Protein AF-0000000087544450 (afdb_homodimer)

Secondary structure (DSSP, 8-state):
--EEEE-TTSPPP-S--HHHHHHSTTTTHHHHHHHHHHHHHH-HHHHHHHHTT-----SSTT---S----SEEEEEHHHHHHHHHHTTPPEEEETTS-EEEE-TTT--EEEEES-THHHHTPPP-/--EEEE-TTSPPP-S--HHHHHHSTTTTHHHHHHHHHHHHHH-HHHHHHHHTT-----SSTT---S----SEEEEEHHHHHHHHHHTTPPEEEETTS-EEEE-TTT--EEEEES-THHHHTPPP-

Solvent-accessible surface area (backbone atoms only — not comparable to full-atom values): 13480 Å² total; per-residue (Å²): 122,56,63,48,72,46,59,64,83,56,76,81,87,73,95,68,51,70,62,59,44,48,64,35,84,62,58,24,30,64,50,30,21,49,51,14,39,53,44,23,73,75,34,53,67,60,18,50,41,39,64,66,37,33,39,60,72,74,89,42,54,51,32,49,74,55,63,63,71,68,61,54,49,45,14,34,52,50,32,52,26,19,49,30,13,25,48,69,38,49,46,76,47,51,59,83,47,70,48,76,47,54,20,60,83,45,59,39,30,32,37,26,29,72,58,59,80,68,35,72,78,50,70,86,88,122,56,62,47,74,45,58,65,83,56,77,83,88,74,94,67,51,71,62,60,44,48,64,35,83,66,58,23,29,64,51,29,20,50,51,13,41,52,46,22,72,75,35,54,66,61,16,51,41,38,63,67,38,34,39,60,73,75,89,42,54,50,32,49,76,55,64,63,69,68,62,56,47,45,16,34,52,49,33,54,27,19,48,30,13,23,48,69,39,47,47,76,46,50,59,84,47,70,48,74,48,55,20,59,83,44,58,38,28,31,38,25,29,71,57,62,80,70,36,72,79,50,73,86,90

pLDDT: mean 91.32, std 10.44, range [51.75, 98.69]

Structure (mmCIF, N/CA/C/O backbone):
data_AF-0000000087544450-model_v1
#
loop_
_entity.id
_entity.type
_entity.pdbx_description
1 polymer 'Uncharacterized protein'
#
loop_
_atom_site.group_PDB
_atom_site.id
_atom_site.type_symbol
_atom_site.label_atom_id
_atom_site.label_alt_id
_atom_site.label_comp_id
_atom_site.label_asym_id
_atom_site.label_entity_id
_atom_site.label_seq_id
_atom_site.pdbx_PDB_ins_code
_atom_site.Cartn_x
_atom_site.Cartn_y
_atom_site.Cartn_z
_atom_site.occupancy
_atom_site.B_iso_or_equiv
_atom_site.auth_seq_id
_atom_site.auth_comp_id
_atom_site.auth_asym_id
_atom_site.auth_atom_id
_atom_site.pdbx_PDB_model_num
ATOM 1 N N . MET A 1 1 ? 15.711 -30.641 -15.016 1 72.12 1 MET A N 1
ATOM 2 C CA . MET A 1 1 ? 14.484 -30.328 -15.742 1 72.12 1 MET A CA 1
ATOM 3 C C . MET A 1 1 ? 14.211 -28.828 -15.719 1 72.12 1 MET A C 1
ATOM 5 O O . MET A 1 1 ? 14.188 -28.219 -14.648 1 72.12 1 MET A O 1
ATOM 9 N N . THR A 1 2 ? 14.297 -28.125 -16.891 1 87.19 2 THR A N 1
ATOM 10 C CA . THR A 1 2 ? 14.18 -26.672 -16.891 1 87.19 2 THR A CA 1
ATOM 11 C C . THR A 1 2 ? 12.781 -26.234 -17.328 1 87.19 2 THR A C 1
ATOM 13 O O . THR A 1 2 ? 12.469 -25.047 -17.328 1 87.19 2 THR A O 1
ATOM 16 N N . TYR A 1 3 ? 12.023 -27.25 -17.688 1 93.62 3 TYR A N 1
ATOM 17 C CA . TYR A 1 3 ? 10.68 -26.953 -18.172 1 93.62 3 TYR A CA 1
ATOM 18 C C . TYR A 1 3 ? 9.688 -28.016 -17.719 1 93.62 3 TYR A C 1
ATOM 20 O O . TYR A 1 3 ? 9.969 -29.219 -17.812 1 93.62 3 TYR A O 1
ATOM 28 N N . VAL A 1 4 ? 8.625 -27.609 -17.156 1 96.06 4 VAL A N 1
ATOM 29 C CA . VAL A 1 4 ? 7.586 -28.547 -16.719 1 96.06 4 VAL A CA 1
ATOM 30 C C . VAL A 1 4 ? 6.309 -28.281 -17.516 1 96.06 4 VAL A C 1
ATOM 32 O O . VAL A 1 4 ? 5.75 -27.188 -17.469 1 96.06 4 VAL A O 1
ATOM 35 N N . LYS A 1 5 ? 5.84 -29.312 -18.281 1 96.75 5 LYS A N 1
ATOM 36 C CA . LYS A 1 5 ? 4.668 -29.188 -19.141 1 96.75 5 LYS A CA 1
ATOM 37 C C . LYS A 1 5 ? 3.748 -30.391 -19 1 96.75 5 LYS A C 1
ATOM 39 O O . LYS A 1 5 ? 4.219 -31.531 -18.891 1 96.75 5 LYS A O 1
ATOM 44 N N . ARG A 1 6 ? 2.488 -30.203 -18.922 1 97 6 ARG A N 1
ATOM 45 C CA . ARG A 1 6 ? 1.438 -31.219 -18.969 1 97 6 ARG A CA 1
ATOM 46 C C . ARG A 1 6 ? 0.178 -30.656 -19.641 1 97 6 ARG A C 1
ATOM 48 O O . ARG A 1 6 ? -0.175 -29.5 -19.438 1 97 6 ARG A O 1
ATOM 55 N N . THR A 1 7 ? -0.45 -31.5 -20.391 1 97.69 7 THR A N 1
ATOM 56 C CA . THR A 1 7 ? -1.71 -31.078 -20.984 1 97.69 7 THR A CA 1
ATOM 57 C C . THR A 1 7 ? -2.865 -31.25 -20.016 1 97.69 7 THR A C 1
ATOM 59 O O . THR A 1 7 ? -2.85 -32.156 -19.188 1 97.69 7 THR A O 1
ATOM 62 N N . ILE A 1 8 ? -3.859 -30.391 -20.203 1 97.38 8 ILE A N 1
ATOM 63 C CA . ILE A 1 8 ? -4.953 -30.312 -19.234 1 97.38 8 ILE A CA 1
ATOM 64 C C . ILE A 1 8 ? -5.727 -31.625 -19.219 1 97.38 8 ILE A C 1
ATOM 66 O O . ILE A 1 8 ? -6.344 -31.984 -18.219 1 97.38 8 ILE A O 1
ATOM 70 N N . ASP A 1 9 ? -5.637 -32.469 -20.234 1 95.44 9 ASP A N 1
ATOM 71 C CA . ASP A 1 9 ? -6.395 -33.719 -20.328 1 95.44 9 ASP A CA 1
ATOM 72 C C . ASP A 1 9 ? -5.633 -34.875 -19.688 1 95.44 9 ASP A C 1
ATOM 74 O O . ASP A 1 9 ? -6.148 -35.969 -19.594 1 95.44 9 ASP A O 1
ATOM 78 N N . THR A 1 10 ? -4.453 -34.5 -19.234 1 96 10 THR A N 1
ATOM 79 C CA . THR A 1 10 ? -3.668 -35.531 -18.578 1 96 10 THR A CA 1
ATOM 80 C C . THR A 1 10 ? -4.324 -35.969 -17.266 1 96 10 THR A C 1
ATOM 82 O O . THR A 1 10 ? -4.715 -35.094 -16.453 1 96 10 THR A O 1
ATOM 85 N N . PRO A 1 11 ? -4.52 -37.25 -17.078 1 94.12 11 PRO A N 1
ATOM 86 C CA . PRO A 1 11 ? -5.121 -37.719 -15.828 1 94.12 11 PRO A CA 1
ATOM 87 C C . PRO A 1 11 ? -4.289 -37.312 -14.609 1 94.12 11 PRO A C 1
ATOM 89 O O . PRO A 1 11 ? 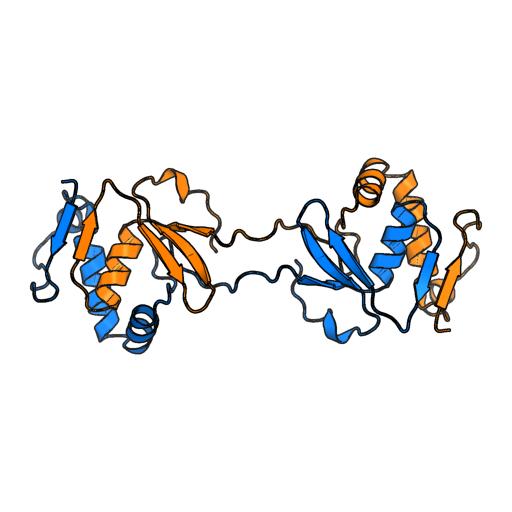-3.061 -37.219 -14.695 1 94.12 11 PRO A O 1
ATOM 92 N N . LEU A 1 12 ? -4.926 -37.062 -13.469 1 91.81 12 LEU A N 1
ATOM 93 C CA . LEU A 1 12 ? -4.234 -36.812 -12.211 1 91.81 12 LEU A CA 1
ATOM 94 C C . LEU A 1 12 ? -3.381 -38 -11.789 1 91.81 12 LEU A C 1
ATOM 96 O O . LEU A 1 12 ? -3.777 -39.156 -11.984 1 91.81 12 LEU A O 1
ATOM 100 N N . ARG A 1 13 ? -2.246 -37.719 -11.266 1 91.38 13 ARG A N 1
ATOM 101 C CA . ARG A 1 13 ? -1.368 -38.812 -10.828 1 91.38 13 ARG A CA 1
ATOM 102 C C . ARG A 1 13 ? -1.888 -39.438 -9.555 1 91.38 13 ARG A C 1
ATOM 104 O O . ARG A 1 13 ? -2.434 -38.75 -8.68 1 91.38 13 ARG A O 1
ATOM 111 N N . THR A 1 14 ? -1.788 -40.688 -9.477 1 91.75 14 THR A N 1
ATOM 112 C CA . THR A 1 14 ? -2.242 -41.438 -8.32 1 91.75 14 THR A CA 1
ATOM 113 C C . THR A 1 14 ? -1.144 -42.375 -7.824 1 91.75 14 THR A C 1
ATOM 115 O O . THR A 1 14 ? -0.206 -42.688 -8.562 1 91.75 14 THR A O 1
ATOM 118 N N . GLY A 1 15 ? -1.192 -42.781 -6.547 1 91.88 15 GLY A N 1
ATOM 119 C CA . GLY A 1 15 ? -0.311 -43.812 -6 1 91.88 15 GLY A CA 1
ATOM 120 C C . GLY A 1 15 ? 1.08 -43.281 -5.691 1 91.88 15 GLY A C 1
ATOM 121 O O . GLY A 1 15 ? 2.029 -44.062 -5.582 1 91.88 15 GLY A O 1
ATOM 122 N N . LEU A 1 16 ? 1.263 -42.094 -5.773 1 92.38 16 LEU A N 1
ATOM 123 C CA . LEU A 1 16 ? 2.555 -41.469 -5.469 1 92.38 16 LEU A CA 1
ATOM 124 C C . LEU A 1 16 ? 2.637 -41.062 -3.998 1 92.38 16 LEU A C 1
ATOM 126 O O . LEU A 1 16 ? 1.624 -40.719 -3.387 1 92.38 16 LEU A O 1
ATOM 130 N N . THR A 1 17 ? 3.834 -41.188 -3.479 1 94.31 17 THR A N 1
ATOM 131 C CA . THR A 1 17 ? 4.074 -40.75 -2.107 1 94.31 17 THR A CA 1
ATOM 132 C C . THR A 1 17 ? 4.234 -39.219 -2.041 1 94.31 17 THR A C 1
ATOM 134 O O . THR A 1 17 ? 4.402 -38.562 -3.07 1 94.31 17 THR A O 1
ATOM 137 N N . ARG A 1 18 ? 4.203 -38.719 -0.793 1 91.88 18 ARG A N 1
ATOM 138 C CA . ARG A 1 18 ? 4.418 -37.281 -0.583 1 91.88 18 ARG A CA 1
ATOM 139 C C . ARG A 1 18 ? 5.777 -36.875 -1.124 1 91.88 18 ARG A C 1
ATOM 141 O O . ARG A 1 18 ? 5.898 -35.812 -1.752 1 91.88 18 ARG A O 1
ATOM 148 N N . LYS A 1 19 ? 6.738 -37.625 -0.858 1 93.06 19 LYS A N 1
ATOM 149 C CA . LYS A 1 19 ? 8.094 -37.312 -1.314 1 93.06 19 LYS A CA 1
ATOM 150 C C . LYS A 1 19 ? 8.148 -37.219 -2.836 1 93.06 19 LYS A C 1
ATOM 152 O O . LYS A 1 19 ? 8.766 -36.312 -3.385 1 93.06 19 LYS A O 1
ATOM 157 N N . ASP A 1 20 ? 7.48 -38.188 -3.486 1 92.44 20 ASP A N 1
ATOM 158 C CA . ASP A 1 20 ? 7.441 -38.188 -4.945 1 92.44 20 ASP 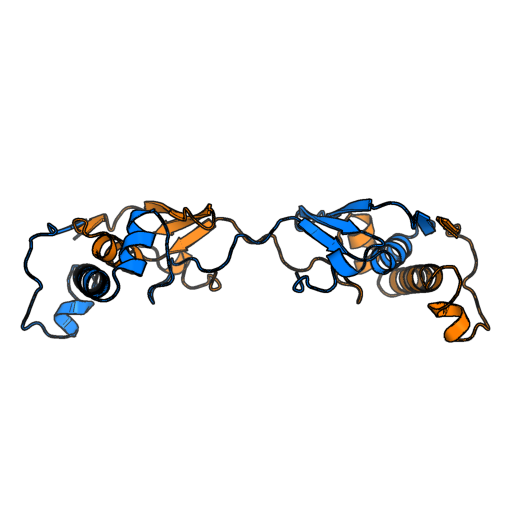A CA 1
ATOM 159 C C . ASP A 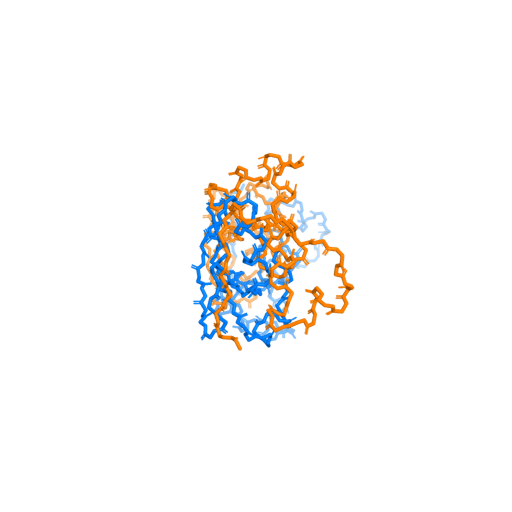1 20 ? 6.762 -36.938 -5.477 1 92.44 20 ASP A C 1
ATOM 161 O O . ASP A 1 20 ? 7.188 -36.375 -6.488 1 92.44 20 ASP A O 1
ATOM 165 N N . LEU A 1 21 ? 5.773 -36.531 -4.754 1 92.88 21 LEU A N 1
ATOM 166 C CA . LEU A 1 21 ? 4.91 -35.438 -5.219 1 92.88 21 LEU A CA 1
ATOM 167 C C . LEU A 1 21 ? 5.594 -34.094 -5.051 1 92.88 21 LEU A C 1
ATOM 169 O O . LEU A 1 21 ? 5.449 -33.219 -5.898 1 92.88 21 LEU A O 1
ATOM 173 N N . TRP A 1 22 ? 6.395 -33.969 -4.062 1 94.06 22 TRP A N 1
ATOM 174 C CA . TRP A 1 22 ? 6.828 -32.625 -3.703 1 94.06 22 TRP A CA 1
ATOM 175 C C . TRP A 1 22 ? 8.328 -32.469 -3.92 1 94.06 22 TRP A C 1
ATOM 177 O O . TRP A 1 22 ? 8.828 -31.344 -4.055 1 94.06 22 TRP A O 1
ATOM 187 N N . GLU A 1 23 ? 9.062 -33.562 -4.008 1 91.12 23 GLU A N 1
ATOM 188 C CA . GLU A 1 23 ? 10.516 -33.5 -4.078 1 91.12 23 GLU A CA 1
ATOM 189 C C . GLU A 1 23 ? 11.031 -34.062 -5.398 1 91.12 23 GLU A C 1
ATOM 191 O O . GLU A 1 23 ? 12.242 -34.219 -5.578 1 91.12 23 GLU A O 1
ATOM 196 N N . GLY A 1 24 ? 10.141 -34.344 -6.211 1 89.81 24 GLY A N 1
ATOM 197 C CA . GLY A 1 24 ? 10.555 -34.844 -7.516 1 89.81 24 GLY A CA 1
ATOM 198 C C . GLY A 1 24 ? 11.234 -33.781 -8.359 1 89.81 24 GLY A C 1
ATOM 199 O O . GLY A 1 24 ? 11.547 -32.688 -7.875 1 89.81 24 GLY A O 1
ATOM 200 N N . GLN A 1 25 ? 11.523 -34.094 -9.57 1 89.69 25 GLN A N 1
ATOM 201 C CA . GLN A 1 25 ? 12.25 -33.219 -10.5 1 89.69 25 GLN A CA 1
ATOM 202 C C . GLN A 1 25 ? 11.469 -31.938 -10.773 1 89.69 25 GLN A C 1
ATOM 204 O O . GLN A 1 25 ? 12.055 -30.875 -11.016 1 89.69 25 GLN A O 1
ATOM 209 N N . ASP A 1 26 ? 10.117 -32.062 -10.672 1 93.44 26 ASP A N 1
ATOM 210 C CA . ASP A 1 26 ? 9.281 -30.906 -11 1 93.44 26 ASP A CA 1
ATOM 211 C C . ASP A 1 26 ? 9.125 -29.984 -9.797 1 93.44 26 ASP A C 1
ATOM 213 O O . ASP A 1 26 ? 8.445 -28.953 -9.883 1 93.44 26 ASP A O 1
ATOM 217 N N . LYS A 1 27 ? 9.68 -30.422 -8.711 1 92.62 27 LYS A N 1
ATOM 218 C CA . LYS A 1 27 ? 9.727 -29.625 -7.492 1 92.62 27 LYS A CA 1
ATOM 219 C C . LYS A 1 27 ? 8.32 -29.266 -7.016 1 92.62 27 LYS A C 1
ATOM 221 O O . LYS A 1 27 ? 8.086 -28.141 -6.547 1 92.62 27 LYS A O 1
ATOM 226 N N . GLY A 1 28 ? 7.422 -30.156 -7.25 1 95.94 28 GLY A N 1
ATOM 227 C CA . GLY A 1 28 ? 6.078 -30.016 -6.715 1 95.94 28 GLY A CA 1
ATOM 228 C C . GLY A 1 28 ? 5.148 -29.25 -7.633 1 95.94 28 GLY A C 1
ATOM 229 O O . GLY A 1 28 ? 3.969 -29.062 -7.32 1 95.94 28 GLY A O 1
ATOM 230 N N . LEU A 1 29 ? 5.605 -28.766 -8.781 1 97.69 29 LEU A N 1
ATOM 231 C CA . LEU A 1 29 ? 4.805 -27.938 -9.68 1 97.69 29 LEU A CA 1
ATOM 232 C C . LEU A 1 29 ? 3.611 -28.734 -10.219 1 97.69 29 LEU A C 1
ATOM 234 O O . LEU A 1 29 ? 2.504 -28.203 -10.312 1 97.69 29 LEU A O 1
ATOM 238 N N . ILE A 1 30 ? 3.805 -29.953 -10.555 1 97.69 30 ILE A N 1
ATOM 239 C CA . ILE A 1 30 ? 2.713 -30.766 -11.07 1 97.69 30 ILE A CA 1
ATOM 240 C C . ILE A 1 30 ? 1.646 -30.938 -9.992 1 97.69 30 ILE A C 1
ATOM 242 O O . ILE A 1 30 ? 0.449 -30.844 -10.273 1 97.69 30 ILE A O 1
ATOM 246 N N . LYS A 1 31 ? 2.09 -31.172 -8.797 1 97.31 31 LYS A N 1
ATOM 247 C CA . LYS A 1 31 ? 1.133 -31.328 -7.707 1 97.31 31 LYS A CA 1
ATOM 248 C C . LYS A 1 31 ? 0.323 -30.047 -7.508 1 97.31 31 LYS A C 1
ATOM 250 O O . LYS A 1 31 ? -0.896 -30.094 -7.328 1 97.31 31 LYS A O 1
ATOM 255 N N . CYS A 1 32 ? 0.949 -28.906 -7.52 1 98 32 CYS A N 1
ATOM 256 C CA . CYS A 1 32 ? 0.258 -27.625 -7.375 1 98 32 CYS A CA 1
ATOM 257 C C . CYS A 1 32 ? -0.756 -27.422 -8.5 1 98 32 CYS A C 1
ATOM 259 O O . CYS A 1 32 ? -1.86 -26.938 -8.258 1 98 32 CYS A O 1
ATOM 261 N N . TRP A 1 33 ? -0.348 -27.766 -9.703 1 98.44 33 TRP A N 1
ATOM 262 C CA . TRP A 1 33 ? -1.24 -27.672 -10.852 1 98.44 33 TRP A CA 1
ATOM 263 C C . TRP A 1 33 ? -2.453 -28.578 -10.664 1 98.44 33 TRP A C 1
ATOM 265 O O . TRP A 1 33 ? -3.586 -28.172 -10.945 1 98.44 33 TRP A O 1
ATOM 275 N N . GLU A 1 34 ? -2.271 -29.75 -10.156 1 98.19 34 GLU A N 1
ATOM 276 C CA . GLU A 1 34 ? -3.354 -30.688 -9.891 1 98.19 34 GLU A CA 1
ATOM 277 C C . GLU A 1 34 ? -4.293 -30.172 -8.805 1 98.19 34 GLU A C 1
ATOM 279 O O . GLU A 1 34 ? -5.512 -30.328 -8.906 1 98.19 34 GLU A O 1
ATOM 284 N N . ILE A 1 35 ? -3.732 -29.625 -7.785 1 97.19 35 ILE A N 1
ATOM 285 C CA . ILE A 1 35 ? -4.539 -29 -6.742 1 97.19 35 ILE A CA 1
ATOM 286 C C . ILE A 1 35 ? -5.402 -27.891 -7.352 1 97.19 35 ILE A C 1
ATOM 288 O O . ILE A 1 35 ? -6.586 -27.766 -7.02 1 97.19 35 ILE A O 1
ATOM 292 N N . GLY A 1 36 ? -4.758 -27.109 -8.258 1 98.38 36 GLY A N 1
ATOM 293 C CA . GLY A 1 36 ? -5.52 -26.078 -8.953 1 98.38 36 GLY A CA 1
ATOM 294 C C . GLY A 1 36 ? -6.691 -26.641 -9.742 1 98.38 36 GLY A C 1
ATOM 295 O O . GLY A 1 36 ? -7.793 -26.078 -9.703 1 98.38 36 GLY A O 1
ATOM 296 N N . ARG A 1 37 ? -6.496 -27.703 -10.406 1 98.06 37 ARG A N 1
ATOM 297 C CA . ARG A 1 37 ? -7.555 -28.359 -11.172 1 98.06 37 ARG A CA 1
ATOM 298 C C . ARG A 1 37 ? -8.688 -28.812 -10.258 1 98.06 37 ARG A C 1
ATOM 300 O O . ARG A 1 37 ? -9.867 -28.62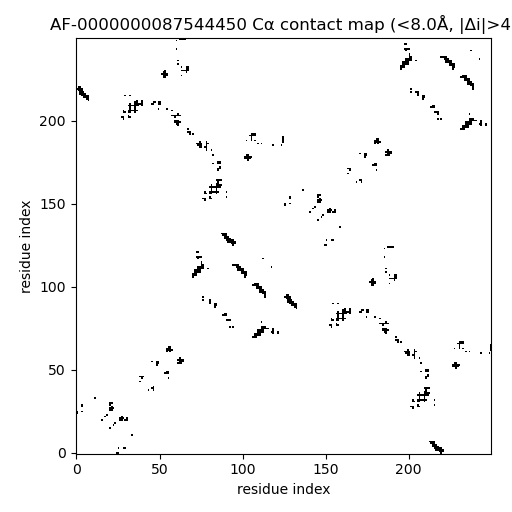5 -10.57 1 98.06 37 ARG A O 1
ATOM 307 N N . ASP A 1 38 ? -8.32 -29.422 -9.203 1 97.06 38 ASP A N 1
ATOM 308 C CA . ASP A 1 38 ? -9.312 -29.875 -8.227 1 97.06 38 ASP A CA 1
ATOM 309 C C . ASP A 1 38 ? -10.109 -28.703 -7.664 1 97.06 38 ASP A C 1
ATOM 311 O O . ASP A 1 38 ? -11.336 -28.766 -7.559 1 97.06 38 ASP A O 1
ATOM 315 N N . ARG A 1 39 ? -9.414 -27.641 -7.293 1 97.31 39 ARG A N 1
ATOM 316 C CA . ARG A 1 39 ? -10.055 -26.453 -6.727 1 97.31 39 ARG A CA 1
ATOM 317 C C . ARG A 1 39 ? -10.992 -25.797 -7.738 1 97.31 39 ARG A C 1
ATOM 319 O O . ARG A 1 39 ? -12.031 -25.25 -7.371 1 97.31 39 ARG A O 1
ATOM 326 N N . ALA A 1 40 ? -10.578 -25.859 -9.031 1 97.94 40 ALA A N 1
ATOM 327 C CA . ALA A 1 40 ? -11.438 -25.297 -10.062 1 97.94 40 ALA A CA 1
ATOM 328 C C . ALA A 1 40 ? -12.797 -25.984 -10.086 1 97.94 40 ALA A C 1
ATOM 330 O O . ALA A 1 40 ? -13.828 -25.344 -10.273 1 97.94 40 ALA A O 1
ATOM 331 N N . ALA A 1 41 ? -12.82 -27.25 -9.898 1 96.38 41 ALA A N 1
ATOM 332 C CA . ALA A 1 41 ? -14.047 -28.031 -9.891 1 96.38 41 ALA A CA 1
ATOM 333 C C . ALA A 1 41 ? -14.875 -27.75 -8.641 1 96.38 41 ALA A C 1
ATOM 335 O O . ALA A 1 41 ? -16.094 -27.672 -8.695 1 96.38 41 ALA A O 1
ATOM 336 N N . LYS A 1 42 ? -14.227 -27.562 -7.531 1 97.5 42 LYS A N 1
ATOM 337 C CA . LYS A 1 42 ? -14.883 -27.406 -6.238 1 97.5 42 LYS A CA 1
ATOM 338 C C . LYS A 1 42 ? -15.352 -25.969 -6.027 1 97.5 42 LYS A C 1
ATOM 340 O O . LYS A 1 42 ? -16.359 -25.719 -5.359 1 97.5 42 LYS A O 1
ATOM 345 N N . PHE A 1 43 ? -14.633 -25.094 -6.566 1 97.56 43 PHE A N 1
ATOM 346 C CA . PHE A 1 43 ? -14.906 -23.672 -6.379 1 97.56 43 PHE A CA 1
ATOM 347 C C . PHE A 1 43 ? -14.969 -22.953 -7.723 1 97.56 43 PHE A C 1
ATOM 349 O O . PHE A 1 43 ? -14.062 -22.203 -8.07 1 97.56 43 PHE A O 1
ATOM 356 N N . PRO A 1 44 ? -16.031 -23.062 -8.43 1 97.5 44 PRO A N 1
ATOM 357 C CA . PRO A 1 44 ? -16.141 -22.5 -9.781 1 97.5 44 PRO A CA 1
ATOM 358 C C . PRO A 1 44 ? -15.977 -20.969 -9.797 1 97.5 44 PRO A C 1
ATOM 360 O O . PRO A 1 44 ? -15.453 -20.422 -10.766 1 97.5 44 PRO A O 1
ATOM 363 N N . GLU A 1 45 ? -16.406 -20.328 -8.766 1 97.12 45 GLU A N 1
ATOM 364 C CA . GLU A 1 45 ? -16.266 -18.875 -8.719 1 97.12 45 GLU A CA 1
ATOM 365 C C . GLU A 1 45 ? -14.789 -18.469 -8.664 1 97.12 45 GLU A C 1
ATOM 367 O O . GLU A 1 45 ? -14.391 -17.5 -9.32 1 97.12 45 GLU A O 1
ATOM 372 N N . LEU A 1 46 ? -14.055 -19.125 -7.902 1 96.81 46 LEU A N 1
ATOM 373 C CA . LEU A 1 46 ? -12.625 -18.891 -7.832 1 96.81 46 LEU A CA 1
ATOM 374 C C . LEU A 1 46 ? -11.969 -19.094 -9.195 1 96.81 46 LEU A C 1
ATOM 376 O O . LEU A 1 46 ? -11.141 -18.281 -9.625 1 96.81 46 LEU A O 1
ATOM 380 N N . ALA A 1 47 ? -12.344 -20.172 -9.867 1 98.19 47 ALA A N 1
ATOM 381 C CA . ALA A 1 47 ? -11.82 -20.469 -11.195 1 98.19 47 ALA A CA 1
ATOM 382 C C . ALA A 1 47 ? -12.148 -19.344 -12.18 1 98.19 47 ALA A C 1
ATOM 384 O O . ALA A 1 47 ? -11.305 -18.953 -12.992 1 98.19 47 ALA A O 1
ATOM 385 N N . GLN A 1 48 ? -13.32 -18.844 -12.062 1 97.88 48 GLN A N 1
ATOM 386 C CA . GLN A 1 48 ? -13.766 -17.766 -12.953 1 97.88 48 GLN A CA 1
ATOM 387 C C . GLN A 1 48 ? -12.945 -16.5 -12.734 1 97.88 48 GLN A C 1
ATOM 389 O O . GLN A 1 48 ? -12.594 -15.805 -13.688 1 97.88 48 GLN A O 1
ATOM 394 N N . ARG A 1 49 ? -12.633 -16.172 -11.516 1 96.75 49 ARG A N 1
ATOM 395 C CA . ARG A 1 49 ? -11.797 -15.023 -11.211 1 96.75 49 ARG A CA 1
ATOM 396 C C . ARG A 1 49 ? -10.406 -15.18 -11.812 1 96.75 49 ARG A C 1
ATOM 398 O O . ARG A 1 49 ? -9.844 -14.227 -12.352 1 96.75 49 ARG A O 1
ATOM 405 N N . CYS A 1 50 ? -9.891 -16.359 -11.703 1 98.06 50 CYS A N 1
ATOM 406 C CA . CYS A 1 50 ? -8.578 -16.641 -12.281 1 98.06 50 CYS A CA 1
ATOM 407 C C . CYS A 1 50 ? -8.609 -16.516 -13.797 1 98.06 50 CYS A C 1
ATOM 409 O O . CYS A 1 50 ? -7.691 -15.969 -14.406 1 98.06 50 CYS A O 1
ATOM 411 N N . LEU A 1 51 ? -9.672 -17.016 -14.445 1 97.88 51 LEU A N 1
ATOM 412 C CA . LEU A 1 51 ? -9.836 -16.922 -15.891 1 97.88 51 LEU A CA 1
ATOM 413 C C . LEU A 1 51 ? -9.914 -15.461 -16.328 1 97.88 51 LEU A C 1
ATOM 415 O O . LEU A 1 51 ? -9.445 -15.109 -17.422 1 97.88 51 LEU A O 1
ATOM 419 N N . ALA A 1 52 ? -10.461 -14.664 -15.469 1 96.94 52 ALA A N 1
ATOM 420 C CA . ALA A 1 52 ? -10.617 -13.242 -15.742 1 96.94 52 ALA A CA 1
ATOM 421 C C . ALA A 1 52 ? -9.305 -12.492 -15.516 1 96.94 52 ALA A C 1
ATOM 423 O O . ALA A 1 52 ? -9.227 -11.281 -15.719 1 96.94 52 ALA A O 1
ATOM 424 N N . GLY A 1 53 ? -8.312 -13.227 -15.062 1 97.12 53 GLY A N 1
ATOM 425 C CA . GLY A 1 53 ? -6.996 -12.625 -14.93 1 97.12 53 GLY A CA 1
ATOM 426 C C . GLY A 1 53 ? -6.676 -12.195 -13.508 1 97.12 53 GLY A C 1
ATOM 427 O O . GLY A 1 53 ? -5.66 -11.539 -13.266 1 97.12 53 GLY A O 1
ATOM 428 N N . GLU A 1 54 ? -7.555 -12.547 -12.523 1 96.06 54 GLU A N 1
ATOM 429 C CA . GLU A 1 54 ? -7.258 -12.234 -11.133 1 96.06 54 GLU A CA 1
ATOM 430 C C . GLU A 1 54 ? -6.227 -13.195 -10.555 1 96.06 54 GLU A C 1
ATOM 432 O O . GLU A 1 54 ? -6.066 -14.312 -11.047 1 96.06 54 GLU A O 1
ATOM 437 N N . LEU A 1 55 ? -5.508 -12.742 -9.539 1 96.69 55 LEU A N 1
ATOM 438 C CA . LEU A 1 55 ? -4.512 -13.539 -8.828 1 96.69 55 LEU A CA 1
ATOM 439 C C . LEU A 1 55 ? -4.879 -13.672 -7.352 1 96.69 55 LEU A C 1
ATOM 441 O O . LEU A 1 55 ? -4.188 -13.133 -6.484 1 96.69 55 LEU A O 1
ATOM 445 N N . PRO A 1 56 ? -5.855 -14.461 -7.078 1 95.5 56 PRO A N 1
ATOM 446 C CA . PRO A 1 56 ? -6.277 -14.594 -5.68 1 95.5 56 PRO A CA 1
ATOM 447 C C . PRO A 1 56 ? -5.227 -15.273 -4.805 1 95.5 56 PRO A C 1
ATOM 449 O O . PRO A 1 56 ? -4.297 -15.898 -5.324 1 95.5 56 PRO A O 1
ATOM 452 N N . VAL A 1 57 ? -5.359 -15.102 -3.488 1 93.31 57 VAL A N 1
ATOM 453 C CA . VAL A 1 57 ? -4.48 -15.789 -2.547 1 93.31 57 VAL A CA 1
ATOM 454 C C . VAL A 1 57 ? -4.766 -17.297 -2.578 1 93.31 57 VAL A C 1
ATOM 456 O O . VAL A 1 57 ? -5.91 -17.719 -2.406 1 93.31 57 VAL A O 1
ATOM 459 N N . LEU A 1 58 ? -3.734 -18.141 -2.771 1 94.5 58 LEU A N 1
ATOM 460 C CA . LEU A 1 58 ? -3.914 -19.578 -2.945 1 94.5 58 LEU A CA 1
ATOM 461 C C . LEU A 1 58 ? -3.021 -20.359 -1.982 1 94.5 58 LEU A C 1
ATOM 463 O O . LEU A 1 58 ? -2.807 -21.562 -2.162 1 94.5 58 LEU A O 1
ATOM 467 N N . GLY A 1 59 ? -2.395 -19.875 -1.094 1 89.25 59 GLY A N 1
ATOM 468 C CA . GLY A 1 59 ? -1.543 -20.578 -0.149 1 89.25 59 GLY A CA 1
ATOM 469 C C . GLY A 1 59 ? -0.07 -20.5 -0.504 1 89.25 59 GLY A C 1
ATOM 470 O O . GLY A 1 59 ? 0.779 -21 0.243 1 89.25 59 GLY A O 1
ATOM 471 N N . TRP A 1 60 ? 0.213 -20.062 -1.606 1 93.12 60 TRP A N 1
ATOM 472 C CA . TRP A 1 60 ? 1.578 -19.812 -2.062 1 93.12 60 TRP A CA 1
ATOM 473 C C . TRP A 1 60 ? 1.831 -18.328 -2.252 1 93.12 60 TRP A C 1
ATOM 475 O O . TRP A 1 60 ? 0.892 -17.547 -2.445 1 93.12 60 TRP A O 1
ATOM 485 N N . LYS A 1 61 ? 3.105 -17.891 -2.24 1 92.25 61 LYS A N 1
ATOM 486 C CA . LYS A 1 61 ? 3.449 -16.5 -2.49 1 92.25 61 LYS A CA 1
ATOM 487 C C . LYS A 1 61 ? 3.123 -16.094 -3.928 1 92.25 61 LYS A C 1
ATOM 489 O O . LYS A 1 61 ? 3.504 -16.797 -4.871 1 92.25 61 LYS A O 1
ATOM 494 N N . GLY A 1 62 ? 2.404 -15.008 -4.008 1 91.56 62 GLY A N 1
ATOM 495 C CA . GLY A 1 62 ? 2.076 -14.523 -5.34 1 91.56 62 GLY A CA 1
ATOM 496 C C . GLY A 1 62 ? 0.679 -13.945 -5.438 1 91.56 62 GLY A C 1
ATOM 497 O O . GLY A 1 62 ? 0.402 -13.117 -6.312 1 91.56 62 GLY A O 1
ATOM 498 N N . GLY A 1 63 ? -0.237 -14.391 -4.621 1 91.5 63 GLY A N 1
ATOM 499 C CA . GLY A 1 63 ? -1.604 -13.898 -4.645 1 91.5 63 GLY A CA 1
ATOM 500 C C . GLY A 1 63 ? -1.727 -12.453 -4.188 1 91.5 63 GLY A C 1
ATOM 501 O O . GLY A 1 63 ? -0.818 -11.922 -3.549 1 91.5 63 GLY A O 1
ATOM 502 N N . VAL A 1 64 ? -2.824 -11.852 -4.625 1 85.81 64 VAL A N 1
ATOM 503 C CA . VAL A 1 64 ? -3.074 -10.453 -4.312 1 85.81 64 VAL A CA 1
ATOM 504 C C . VAL A 1 64 ? -4.453 -10.305 -3.672 1 85.81 64 VAL A C 1
ATOM 506 O O . VAL A 1 64 ? -5.445 -10.82 -4.188 1 85.81 64 VAL A O 1
ATOM 509 N N . ASN A 1 65 ? -4.512 -9.797 -2.535 1 73.38 65 ASN A N 1
ATOM 510 C CA . ASN A 1 65 ? -5.805 -9.57 -1.902 1 73.38 65 ASN A CA 1
ATOM 511 C C . ASN A 1 65 ? -6.031 -8.086 -1.604 1 73.38 65 ASN A C 1
ATOM 513 O O . ASN A 1 65 ? -7.141 -7.68 -1.266 1 73.38 65 ASN A O 1
ATOM 517 N N . ARG A 1 66 ? -5.055 -7.328 -1.617 1 67 66 ARG A N 1
ATOM 518 C CA . ARG A 1 66 ? -5.25 -5.93 -1.249 1 67 66 ARG A CA 1
ATOM 519 C C . ARG A 1 66 ? -5.16 -5.023 -2.471 1 67 66 ARG A C 1
ATOM 521 O O . ARG A 1 66 ? -4.387 -5.293 -3.393 1 67 66 ARG A O 1
ATOM 528 N N . SER A 1 67 ? -6.262 -4.207 -2.537 1 58.44 67 SER A N 1
ATOM 529 C CA . SER A 1 67 ? -6.211 -3.168 -3.561 1 58.44 67 SER A CA 1
ATOM 530 C C . SER A 1 67 ? -5.02 -2.238 -3.348 1 58.44 67 SER A C 1
ATOM 532 O O . SER A 1 67 ? -4.508 -2.121 -2.232 1 58.44 67 SER A O 1
ATOM 534 N N . LEU A 1 68 ? -4.434 -2.004 -4.559 1 56.91 68 LEU A N 1
ATOM 535 C CA . LEU A 1 68 ? -3.334 -1.044 -4.527 1 56.91 68 LEU A CA 1
ATOM 536 C C . LEU A 1 68 ? -3.662 0.13 -3.613 1 56.91 68 LEU A C 1
ATOM 538 O O . LEU A 1 68 ? -4.797 0.613 -3.6 1 56.91 68 LEU A O 1
ATOM 542 N N . LYS A 1 69 ? -2.83 0.184 -2.715 1 58.72 69 LYS A N 1
ATOM 543 C CA . LYS A 1 69 ? -2.998 1.321 -1.813 1 58.72 69 LYS A CA 1
ATOM 544 C C . LYS A 1 69 ? -3.023 2.637 -2.588 1 58.72 69 LYS A C 1
ATOM 546 O O . LYS A 1 69 ? -2.338 2.779 -3.602 1 58.72 69 LYS A O 1
ATOM 551 N N . LYS A 1 70 ? -4.047 3.371 -2.434 1 65.56 70 LYS A N 1
ATOM 552 C CA . LYS A 1 70 ? -4.211 4.711 -2.994 1 65.56 70 LYS A CA 1
ATOM 553 C C . LYS A 1 70 ? -3.043 5.613 -2.609 1 65.56 70 LYS A C 1
ATOM 555 O O . LYS A 1 70 ? -2.555 5.559 -1.479 1 65.56 70 LYS A O 1
ATOM 560 N N . ASN A 1 71 ? -2.465 6.188 -3.74 1 77.69 71 ASN A N 1
ATOM 561 C CA . ASN A 1 71 ? -1.416 7.168 -3.482 1 77.69 71 ASN A CA 1
ATOM 562 C C . ASN A 1 71 ? -1.997 8.5 -3.008 1 77.69 71 ASN A C 1
ATOM 564 O O . ASN A 1 71 ? -1.365 9.547 -3.16 1 77.69 71 ASN A O 1
ATOM 568 N N . GLU A 1 72 ? -3.238 8.43 -2.588 1 84.56 72 GLU A N 1
ATOM 569 C CA . GLU A 1 72 ? -3.875 9.633 -2.07 1 84.56 72 GLU A CA 1
ATOM 570 C C . GLU A 1 72 ? -4.664 9.344 -0.799 1 84.56 72 GLU A C 1
ATOM 572 O O . GLU A 1 72 ? -5.285 8.281 -0.677 1 84.56 72 GLU A O 1
ATOM 577 N N . LYS A 1 73 ? -4.578 10.172 0.088 1 86.56 73 LYS A N 1
ATOM 578 C CA . LYS A 1 73 ? -5.406 10.086 1.288 1 86.56 73 LYS A CA 1
ATOM 579 C C . LYS A 1 73 ? -5.816 11.477 1.768 1 86.56 73 LYS A C 1
ATOM 581 O O . LYS A 1 73 ? -5.391 12.484 1.201 1 86.56 73 LYS A O 1
ATOM 586 N N . PHE A 1 74 ? -6.742 11.477 2.717 1 91.06 74 PHE A N 1
ATOM 587 C CA . PHE A 1 74 ? -7.203 12.742 3.285 1 91.06 74 PHE A CA 1
ATOM 588 C C . PHE A 1 74 ? -6.586 12.977 4.656 1 91.06 74 PHE A C 1
ATOM 590 O O . PHE A 1 74 ? -6.23 12.023 5.355 1 91.06 74 PHE A O 1
ATOM 597 N N . GLY A 1 75 ? -6.379 14.148 5.027 1 95.19 75 GLY A N 1
ATOM 598 C CA . GLY A 1 75 ? -5.953 14.586 6.348 1 95.19 75 GLY A CA 1
ATOM 599 C C . GLY A 1 75 ? -6.754 15.766 6.871 1 95.19 75 GLY A C 1
ATOM 600 O O . GLY A 1 75 ? -7.594 16.312 6.156 1 95.19 75 GLY A O 1
ATOM 601 N N . CYS A 1 76 ? -6.562 16.031 8.125 1 96.06 76 CYS A N 1
ATOM 602 C CA . CYS A 1 76 ? -7.312 17.125 8.742 1 96.06 76 CYS A CA 1
ATOM 603 C C . CYS A 1 76 ? -6.496 18.406 8.758 1 96.06 76 CYS A C 1
ATOM 605 O O . CYS A 1 76 ? -5.273 18.375 8.594 1 96.06 76 CYS A O 1
ATOM 607 N N . LEU A 1 77 ? -7.172 19.531 8.992 1 97.38 77 LEU A N 1
ATOM 608 C CA . LEU A 1 77 ? -6.52 20.828 8.977 1 97.38 77 LEU A CA 1
ATOM 609 C C . LEU A 1 77 ? -5.645 21.016 10.211 1 97.38 77 LEU A C 1
ATOM 611 O O . LEU A 1 77 ? -4.664 21.766 10.18 1 97.38 77 LEU A O 1
ATOM 615 N N . LYS A 1 78 ? -5.91 20.25 11.258 1 97.25 78 LYS A N 1
ATOM 616 C CA . LYS A 1 78 ? -5.074 20.328 12.453 1 97.25 78 LYS A CA 1
ATOM 617 C C . LYS A 1 78 ? -3.672 19.781 12.172 1 97.25 78 LYS A C 1
ATOM 619 O O . LYS A 1 78 ? -2.688 20.312 12.703 1 97.25 78 LYS A O 1
ATOM 624 N N . TYR A 1 79 ? -3.652 18.781 11.359 1 97.94 79 TYR A N 1
ATOM 625 C CA . TYR A 1 79 ? -2.346 18.297 10.914 1 97.94 79 TYR A CA 1
ATOM 626 C C . TYR A 1 79 ? -1.593 19.391 10.172 1 97.94 79 TYR A C 1
ATOM 628 O O . TYR A 1 79 ? -0.415 19.641 10.438 1 97.94 79 TYR A O 1
ATOM 636 N N . LEU A 1 80 ? -2.254 20.031 9.227 1 98.31 80 LEU A N 1
ATOM 637 C CA . LEU A 1 80 ? -1.646 21.062 8.391 1 98.31 80 LEU A CA 1
ATOM 638 C C . LEU A 1 80 ? -1.123 22.203 9.242 1 98.31 80 LEU A C 1
ATOM 640 O O . LEU A 1 80 ? -0.021 22.703 9.008 1 98.31 80 LEU A O 1
ATOM 644 N N . ALA A 1 81 ? -1.874 22.578 10.234 1 98.5 81 ALA A N 1
ATOM 645 C CA . ALA A 1 81 ? -1.465 23.641 11.133 1 98.5 81 ALA A CA 1
ATOM 646 C C . ALA A 1 81 ? -0.185 23.281 11.875 1 98.5 81 ALA A C 1
ATOM 648 O O . ALA A 1 81 ? 0.753 24.078 11.945 1 98.5 81 ALA A O 1
ATOM 649 N N . GLN A 1 82 ? -0.173 22.078 12.422 1 98.56 82 GLN A N 1
ATOM 650 C CA . GLN A 1 82 ? 1.009 21.625 13.148 1 98.56 82 GLN A CA 1
ATOM 651 C C . GLN A 1 82 ? 2.221 21.531 12.227 1 98.56 82 GLN A C 1
ATOM 653 O O . GLN A 1 82 ? 3.332 21.891 12.617 1 98.56 82 GLN A O 1
ATOM 658 N 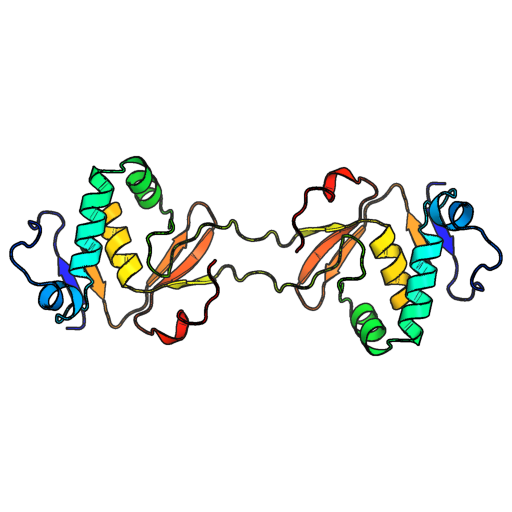N . TRP A 1 83 ? 1.978 21.094 11.055 1 98.69 83 TRP A N 1
ATOM 659 C CA . TRP A 1 83 ? 3.031 20.953 10.055 1 98.69 83 TRP A CA 1
ATOM 660 C C . TRP A 1 83 ? 3.613 22.312 9.688 1 98.69 83 TRP A C 1
ATOM 662 O O . TRP A 1 83 ? 4.832 22.469 9.57 1 98.69 83 TRP A O 1
ATOM 672 N N . GLN A 1 84 ? 2.768 23.328 9.484 1 98.69 84 GLN A N 1
ATOM 673 C CA . GLN A 1 84 ? 3.246 24.688 9.242 1 98.69 84 GLN A CA 1
ATOM 674 C C . GLN A 1 84 ? 4.113 25.172 10.398 1 98.69 84 GLN A C 1
ATOM 676 O O . GLN A 1 84 ? 5.16 25.781 10.188 1 98.69 84 GLN A O 1
ATOM 681 N N . GLY A 1 85 ? 3.689 24.844 11.617 1 98.56 85 GLY A N 1
ATOM 682 C CA . GLY A 1 85 ? 4.484 25.188 12.789 1 98.56 85 GLY A CA 1
ATOM 683 C C . GLY A 1 85 ? 5.848 24.531 12.797 1 98.56 85 GLY A C 1
ATOM 684 O O . GLY A 1 85 ? 6.855 25.172 13.109 1 98.56 85 GLY A O 1
ATOM 685 N N . LEU A 1 86 ? 5.859 23.297 12.516 1 98.5 86 LEU A N 1
ATOM 686 C CA . LEU A 1 86 ? 7.105 22.531 12.453 1 98.5 86 LEU A CA 1
ATOM 687 C C . LEU A 1 86 ? 8.055 23.141 11.422 1 98.5 86 LEU A C 1
ATOM 689 O O . LEU A 1 86 ? 9.281 23.109 11.602 1 98.5 86 LEU A O 1
ATOM 693 N N . ARG A 1 87 ? 7.539 23.766 10.398 1 98.56 87 ARG A N 1
ATOM 694 C CA . ARG A 1 87 ? 8.328 24.312 9.305 1 98.56 87 ARG A CA 1
ATOM 695 C C . ARG A 1 87 ? 8.75 25.75 9.602 1 98.56 87 ARG A C 1
ATOM 697 O O . ARG A 1 87 ? 9.453 26.375 8.805 1 98.56 87 ARG A O 1
ATOM 704 N N . GLY A 1 88 ? 8.266 26.328 10.68 1 97.88 88 GLY A N 1
ATOM 705 C CA . GLY A 1 88 ? 8.578 27.719 10.992 1 97.88 88 GLY A CA 1
ATOM 706 C C . GLY A 1 88 ? 7.859 28.703 10.086 1 97.88 88 GLY A C 1
ATOM 707 O O . GLY A 1 88 ? 8.375 29.797 9.82 1 97.88 88 GLY A O 1
ATOM 708 N N . GLU A 1 89 ? 6.727 28.312 9.617 1 98.31 89 GLU A N 1
ATOM 709 C CA . GLU A 1 89 ? 5.938 29.141 8.719 1 98.31 89 GLU A CA 1
ATOM 710 C C . GLU A 1 89 ? 4.781 29.812 9.461 1 98.31 89 GLU A C 1
ATOM 712 O O . GLU A 1 89 ? 4.402 29.375 10.547 1 98.31 89 GLU A O 1
ATOM 717 N N . ASP A 1 90 ? 4.27 30.906 8.852 1 98.56 90 ASP A N 1
ATOM 718 C CA . ASP A 1 90 ? 3.029 31.5 9.344 1 98.56 90 ASP A CA 1
ATOM 719 C C . ASP A 1 90 ? 1.884 30.484 9.305 1 98.56 90 ASP A C 1
ATOM 721 O O . ASP A 1 90 ? 1.871 29.594 8.461 1 98.56 90 ASP A O 1
ATOM 725 N N . LEU A 1 91 ? 1.006 30.656 10.258 1 98.31 91 LEU A N 1
ATOM 726 C CA . LEU A 1 91 ? -0.258 29.938 10.164 1 98.31 91 LEU A CA 1
ATOM 727 C C . LEU A 1 91 ? -1.144 30.531 9.078 1 98.31 91 LEU A C 1
ATOM 729 O O . LEU A 1 91 ? -1.398 31.75 9.078 1 98.31 91 LEU A O 1
ATOM 733 N N . ASP A 1 92 ? -1.456 29.75 8.141 1 98 92 ASP A N 1
ATOM 734 C CA . ASP A 1 92 ? -2.27 30.188 7.008 1 98 92 ASP A CA 1
ATOM 735 C C . ASP A 1 92 ? -3.191 29.062 6.527 1 98 92 ASP A C 1
ATOM 737 O O . ASP A 1 92 ? -2.805 28.25 5.684 1 98 92 ASP A O 1
ATOM 741 N N . ILE A 1 93 ? -4.414 29.047 7.074 1 97.44 93 ILE A N 1
ATOM 742 C CA . ILE A 1 93 ? -5.34 27.969 6.738 1 97.44 93 ILE A CA 1
ATOM 743 C C . ILE A 1 93 ? -6.711 28.547 6.406 1 97.44 93 ILE A C 1
ATOM 745 O O . ILE A 1 93 ? -7.289 29.281 7.211 1 97.44 93 ILE A O 1
ATOM 749 N N . ASP A 1 94 ? -7.145 28.344 5.238 1 96 94 ASP A N 1
ATOM 750 C CA . ASP A 1 94 ? -8.516 28.641 4.824 1 96 94 ASP A CA 1
ATOM 751 C C . ASP A 1 94 ? -9.453 27.469 5.16 1 96 94 ASP A C 1
ATOM 753 O O . ASP A 1 94 ? -9.344 26.391 4.586 1 96 94 ASP A O 1
ATOM 757 N N . LEU A 1 95 ? -10.367 27.703 6.062 1 94.19 95 LEU A N 1
ATOM 758 C CA . LEU A 1 95 ? -11.242 26.656 6.582 1 94.19 95 LEU A CA 1
ATOM 759 C C . LEU A 1 95 ? -12.258 26.219 5.531 1 94.19 95 LEU A C 1
ATOM 761 O O . LEU A 1 95 ? -12.93 25.203 5.691 1 94.19 95 LEU A O 1
ATOM 765 N N . SER A 1 96 ? -12.398 26.969 4.465 1 93.31 96 SER A N 1
ATOM 766 C CA . SER A 1 96 ? -13.398 26.688 3.439 1 93.31 96 SER A CA 1
ATOM 767 C C . SER A 1 96 ? -12.773 26 2.234 1 93.31 96 SER A C 1
ATOM 769 O O . SER A 1 96 ? -13.469 25.656 1.277 1 93.31 96 SER A O 1
ATOM 771 N N . GLN A 1 97 ? -11.422 25.797 2.324 1 94 97 GLN A N 1
ATOM 772 C CA . GLN A 1 97 ? -10.734 25.25 1.162 1 94 97 GLN A CA 1
ATOM 773 C C . GLN A 1 97 ? -9.922 24.016 1.536 1 94 97 GLN A C 1
ATOM 775 O O . GLN A 1 97 ? -9.484 23.875 2.682 1 94 97 GLN A O 1
ATOM 780 N N . GLU A 1 98 ? -9.82 23.141 0.607 1 96.44 98 GLU A N 1
ATOM 781 C CA . GLU A 1 98 ? -8.906 22 0.729 1 96.44 98 GLU A CA 1
ATOM 782 C C . GLU A 1 98 ? -7.516 22.359 0.207 1 96.44 98 GLU A C 1
ATOM 784 O O . GLU A 1 98 ? -7.371 23.25 -0.637 1 96.44 98 GLU A O 1
ATOM 789 N N . ARG A 1 99 ? -6.543 21.734 0.823 1 97 99 ARG A N 1
ATOM 790 C CA . ARG A 1 99 ? -5.164 21.891 0.371 1 97 99 ARG A CA 1
ATOM 791 C C . ARG A 1 99 ? -4.5 20.531 0.161 1 97 99 ARG A C 1
ATOM 793 O O . ARG A 1 99 ? -4.555 19.672 1.038 1 97 99 ARG A O 1
ATOM 800 N N . THR A 1 100 ? -3.922 20.375 -1.005 1 97.5 100 THR A N 1
ATOM 801 C CA . THR A 1 100 ? -3.285 19.109 -1.329 1 97.5 100 THR A CA 1
ATOM 802 C C . THR A 1 100 ? -1.765 19.234 -1.318 1 97.5 100 THR A C 1
ATOM 804 O O . THR A 1 100 ? -1.22 20.203 -1.871 1 97.5 100 THR A O 1
ATOM 807 N N . LEU A 1 101 ? -1.069 18.359 -0.603 1 96.94 101 LEU A N 1
ATOM 808 C CA . LEU A 1 101 ? 0.385 18.266 -0.56 1 96.94 101 LEU A CA 1
ATOM 809 C C . LEU A 1 101 ? 0.85 16.875 -0.956 1 96.94 101 LEU A C 1
ATOM 811 O O . LEU A 1 101 ? 0.111 15.898 -0.795 1 96.94 101 LEU A O 1
ATOM 815 N N . THR A 1 102 ? 2.039 16.75 -1.452 1 94.81 102 THR A N 1
ATOM 816 C CA . THR A 1 102 ? 2.686 15.469 -1.736 1 94.81 102 THR A CA 1
ATOM 817 C C . THR A 1 102 ? 3.887 15.258 -0.818 1 94.81 102 THR A C 1
ATOM 819 O O . THR A 1 102 ? 4.785 16.094 -0.761 1 94.81 102 THR A O 1
ATOM 822 N N . CYS A 1 103 ? 3.809 14.18 -0.076 1 95 103 CYS A N 1
ATOM 823 C CA . CYS A 1 103 ? 4.973 13.859 0.742 1 95 103 CYS A CA 1
ATOM 824 C C . CYS A 1 103 ? 6.188 13.562 -0.131 1 95 103 CYS A C 1
ATOM 826 O O . CYS A 1 103 ? 6.148 12.656 -0.966 1 95 103 CYS A O 1
ATOM 828 N N . THR A 1 104 ? 7.254 14.258 0.152 1 92.19 104 THR A N 1
ATOM 829 C CA . THR A 1 104 ? 8.414 14.172 -0.723 1 92.19 104 THR A CA 1
ATOM 830 C C . THR A 1 104 ? 9.062 12.789 -0.636 1 92.19 104 THR A C 1
ATOM 832 O O . THR A 1 104 ? 9.539 12.258 -1.639 1 92.19 104 THR A O 1
ATOM 835 N N . SER A 1 105 ? 9.023 12.211 0.558 1 87.19 105 SER A N 1
ATOM 836 C CA . SER A 1 105 ? 9.742 10.961 0.77 1 87.19 105 SER A CA 1
ATOM 837 C C . SER A 1 105 ? 8.945 9.766 0.243 1 87.19 105 SER A C 1
ATOM 839 O O . SER A 1 105 ? 9.516 8.828 -0.307 1 87.19 105 SER A O 1
ATOM 841 N N . THR A 1 106 ? 7.621 9.836 0.342 1 83.75 106 THR A N 1
ATOM 842 C CA . THR A 1 106 ? 6.809 8.672 0.005 1 83.75 106 THR A CA 1
ATOM 843 C C . THR A 1 106 ? 6.031 8.914 -1.286 1 83.75 106 THR A C 1
ATOM 845 O O . THR A 1 106 ? 5.508 7.973 -1.887 1 83.75 106 THR A O 1
ATOM 848 N N . LYS A 1 107 ? 5.918 10.172 -1.634 1 87.25 107 LYS A N 1
ATOM 849 C CA . LYS A 1 107 ? 5.184 10.602 -2.82 1 87.25 107 LYS A CA 1
ATOM 850 C C . LYS A 1 107 ? 3.676 10.492 -2.602 1 87.25 107 LYS A C 1
ATOM 852 O O . LYS A 1 107 ? 2.891 10.75 -3.514 1 87.25 107 LYS A O 1
ATOM 857 N N . MET A 1 108 ? 3.25 10.094 -1.409 1 86.44 108 MET A N 1
ATOM 858 C CA . MET A 1 108 ? 1.833 10.086 -1.06 1 86.44 108 MET A CA 1
ATOM 859 C C . MET A 1 108 ? 1.242 11.492 -1.165 1 86.44 108 MET A C 1
ATOM 861 O O . MET A 1 108 ? 1.859 12.461 -0.728 1 86.44 108 MET A O 1
ATOM 865 N N . ILE A 1 109 ? 0.086 11.523 -1.833 1 90.94 109 ILE A N 1
ATOM 866 C CA . ILE A 1 109 ? -0.647 12.773 -1.958 1 90.94 109 ILE A CA 1
ATOM 867 C C . ILE A 1 109 ? -1.688 12.875 -0.846 1 90.94 109 ILE A C 1
ATOM 869 O O . ILE A 1 109 ? -2.533 11.992 -0.694 1 90.94 109 ILE A O 1
ATOM 873 N N . VAL A 1 110 ? -1.616 13.945 -0.076 1 93.31 110 VAL A N 1
ATOM 874 C CA . VAL A 1 110 ? -2.547 14.133 1.032 1 93.31 110 VAL A CA 1
ATOM 875 C C . VAL A 1 110 ? -3.348 15.414 0.824 1 93.31 110 VAL A C 1
ATOM 877 O O . VAL A 1 110 ? -2.773 16.484 0.628 1 93.31 110 VAL A O 1
ATOM 880 N N . THR A 1 111 ? -4.656 15.297 0.801 1 96.12 111 THR A N 1
ATOM 881 C CA . THR A 1 111 ? -5.547 16.453 0.732 1 96.12 111 THR A CA 1
ATOM 882 C C . THR A 1 111 ? -6.129 16.766 2.107 1 96.12 111 THR A C 1
ATOM 884 O O . THR A 1 111 ? -6.875 15.969 2.674 1 96.12 111 THR A O 1
ATOM 887 N N . PHE A 1 112 ? -5.746 17.906 2.574 1 97.06 112 PHE A N 1
ATOM 888 C CA . PHE A 1 112 ? -6.246 18.359 3.865 1 97.06 112 PHE A CA 1
ATOM 889 C C . PHE A 1 112 ? -7.578 19.094 3.699 1 97.06 112 PHE A C 1
ATOM 891 O O . PHE A 1 112 ? -7.688 20.031 2.914 1 97.06 112 PHE A O 1
ATOM 898 N N . THR A 1 113 ? -8.562 18.578 4.477 1 96.38 113 THR A N 1
ATOM 899 C CA . THR A 1 113 ? -9.922 19.031 4.242 1 96.38 113 THR A CA 1
ATOM 900 C C . THR A 1 113 ? -10.625 19.359 5.562 1 96.38 113 THR A C 1
ATOM 902 O O . THR A 1 113 ? -10.328 18.734 6.59 1 96.38 113 THR A O 1
ATOM 905 N N . PRO A 1 114 ? -11.484 20.391 5.512 1 94 114 PRO A N 1
ATOM 906 C CA . PRO A 1 114 ? -12.32 20.641 6.688 1 94 114 PRO A CA 1
ATOM 907 C C . PRO A 1 114 ? -13.406 19.578 6.871 1 94 114 PRO A C 1
ATOM 909 O O . PRO A 1 114 ? -14.047 19.516 7.93 1 94 114 PRO A O 1
ATOM 912 N N . ASP A 1 115 ? -13.648 18.75 5.871 1 93.19 115 ASP A N 1
ATOM 913 C CA . ASP A 1 115 ? -14.688 17.734 5.91 1 93.19 115 ASP A CA 1
ATOM 914 C C . ASP A 1 115 ? -14.203 16.484 6.633 1 93.19 115 ASP A C 1
ATOM 916 O O . ASP A 1 115 ? -13.555 15.625 6.035 1 93.19 115 ASP A O 1
ATOM 920 N N . ARG A 1 116 ? -14.648 16.297 7.863 1 89.31 116 ARG A N 1
ATOM 921 C CA . ARG A 1 116 ? -14.188 15.219 8.727 1 89.31 116 ARG A CA 1
ATOM 922 C C . ARG A 1 116 ? -14.57 13.859 8.148 1 89.31 116 ARG A C 1
ATOM 924 O O . ARG A 1 116 ? -13.852 12.875 8.344 1 89.31 116 ARG A O 1
ATOM 931 N N . ALA A 1 117 ? -15.625 13.727 7.469 1 88.69 117 ALA A N 1
ATOM 932 C CA . ALA A 1 117 ? -16.141 12.461 6.945 1 88.69 117 ALA A CA 1
ATOM 933 C C . ALA A 1 117 ? -15.172 11.852 5.934 1 88.69 117 ALA A C 1
ATOM 935 O O . ALA A 1 117 ? -15.141 10.633 5.742 1 88.69 117 ALA A O 1
ATOM 936 N N . LYS A 1 118 ? -14.359 12.664 5.332 1 87.56 118 LYS A N 1
ATOM 937 C CA . LYS A 1 118 ? -13.461 12.203 4.277 1 87.56 118 LYS A CA 1
ATOM 938 C C . LYS A 1 118 ? -12.273 11.438 4.863 1 87.56 118 LYS A C 1
ATOM 940 O O . LYS A 1 118 ? -11.672 10.602 4.188 1 87.56 118 LYS A O 1
ATOM 945 N N . TYR A 1 119 ? -11.969 11.68 6.164 1 86.62 119 TYR A N 1
ATOM 946 C CA . TYR A 1 119 ? -10.75 11.031 6.633 1 86.62 119 TYR A CA 1
ATOM 947 C C . TYR A 1 119 ? -11.031 10.156 7.852 1 86.62 119 TYR A C 1
ATOM 949 O O . TYR A 1 119 ? -10.164 9.383 8.281 1 86.62 119 TYR A O 1
ATOM 957 N N . VAL A 1 120 ? -12.109 10.289 8.508 1 79.94 120 VAL A N 1
ATOM 958 C CA . VAL A 1 120 ? -12.414 9.508 9.703 1 79.94 120 VAL A CA 1
ATOM 959 C C . VAL A 1 120 ? -12.398 8.016 9.367 1 79.94 120 VAL A C 1
ATOM 961 O O . VAL A 1 120 ? -11.984 7.195 10.188 1 79.94 120 VAL A O 1
ATOM 964 N N . ASN A 1 121 ? -12.758 7.57 8.211 1 69.12 121 ASN A N 1
ATOM 965 C CA . ASN A 1 121 ? -12.852 6.152 7.883 1 69.12 121 ASN A CA 1
ATOM 966 C C . ASN A 1 121 ? -11.609 5.668 7.148 1 69.12 121 ASN A C 1
ATOM 968 O O . ASN A 1 121 ? -11.57 4.535 6.664 1 69.12 121 ASN A O 1
ATOM 972 N N . GLN A 1 122 ? -10.734 6.535 7.105 1 66.19 122 GLN A N 1
ATOM 973 C CA . GLN A 1 122 ? -9.531 6.137 6.387 1 66.19 122 GLN A CA 1
ATOM 974 C C . GLN A 1 122 ? -8.586 5.348 7.285 1 66.19 122 GLN A C 1
ATOM 976 O O . GLN A 1 122 ? -8.406 5.688 8.453 1 66.19 122 GLN A O 1
ATOM 981 N N . GLU A 1 123 ? -8.242 4.242 6.859 1 58.38 123 GLU A N 1
ATOM 982 C CA . GLU A 1 123 ? -7.238 3.457 7.574 1 58.38 123 GLU A CA 1
ATOM 983 C C . GLU A 1 123 ? -5.898 4.188 7.625 1 58.38 123 GLU A C 1
ATOM 985 O O . GLU A 1 123 ? -5.562 4.945 6.715 1 58.38 123 GLU A O 1
ATOM 990 N N . PRO A 1 124 ? -5.332 4.059 8.844 1 53.28 124 PRO A N 1
ATOM 991 C CA . PRO A 1 124 ? -4.02 4.695 8.953 1 53.28 124 PRO A CA 1
ATOM 992 C C . PRO A 1 124 ? -3.078 4.301 7.816 1 53.28 124 PRO A C 1
ATOM 994 O O . PRO A 1 124 ? -3.074 3.145 7.383 1 53.28 124 PRO A O 1
ATOM 997 N N . ALA A 1 125 ? -2.605 5.219 7.219 1 51.75 125 ALA A N 1
ATOM 998 C CA . ALA A 1 125 ? -1.62 4.969 6.172 1 51.75 125 ALA A CA 1
ATOM 999 C C . ALA A 1 125 ? -0.271 4.578 6.77 1 51.75 125 ALA A C 1
ATOM 1001 O O . ALA A 1 125 ? 0.118 5.086 7.824 1 51.75 125 ALA A O 1
ATOM 1002 N N . MET B 1 1 ? -15.508 32.219 11.344 1 71.31 1 MET B N 1
ATOM 1003 C CA . MET B 1 1 ? -14.141 32.469 10.906 1 71.31 1 MET B CA 1
ATOM 1004 C C . MET B 1 1 ? -13.719 31.484 9.82 1 71.31 1 MET B C 1
ATOM 1006 O O . MET B 1 1 ? -13.859 30.281 9.984 1 71.31 1 MET B O 1
ATOM 1010 N N . THR B 1 2 ? -13.492 31.969 8.555 1 87 2 THR B N 1
ATOM 1011 C CA . THR B 1 2 ? -13.234 31.047 7.449 1 87 2 THR B CA 1
ATOM 1012 C C . THR B 1 2 ? -11.742 30.984 7.145 1 87 2 THR B C 1
ATOM 1014 O O . THR B 1 2 ? -11.32 30.203 6.289 1 87 2 THR B O 1
ATOM 1017 N N . TYR B 1 3 ? -11.031 31.812 7.871 1 93.69 3 TYR B N 1
ATOM 1018 C CA . TYR B 1 3 ? -9.594 31.859 7.637 1 93.69 3 TYR B CA 1
ATOM 1019 C C . TYR B 1 3 ? -8.828 32.062 8.938 1 93.69 3 TYR B C 1
ATOM 1021 O O . TYR B 1 3 ? -9.203 32.938 9.75 1 93.69 3 TYR B O 1
ATOM 1029 N N . VAL B 1 4 ? -7.883 31.266 9.188 1 96 4 VAL B N 1
ATOM 1030 C CA . VAL B 1 4 ? -7.051 31.406 10.375 1 96 4 VAL B CA 1
ATOM 1031 C C . VAL B 1 4 ? -5.617 31.734 9.969 1 96 4 VAL B C 1
ATOM 1033 O O . VAL B 1 4 ? -4.973 30.953 9.266 1 96 4 VAL B O 1
ATOM 1036 N N . LYS B 1 5 ? -5.109 32.906 10.406 1 96.75 5 LYS B N 1
ATOM 1037 C CA . LYS B 1 5 ? -3.781 33.375 10.031 1 96.75 5 LYS B CA 1
ATOM 1038 C C . LYS B 1 5 ? -3.035 33.938 11.25 1 96.75 5 LYS B C 1
ATOM 1040 O O . LYS B 1 5 ? -3.631 34.594 12.102 1 96.75 5 LYS B O 1
ATOM 1045 N N . ARG B 1 6 ? -1.802 33.625 11.398 1 97 6 ARG B N 1
ATOM 1046 C CA . ARG B 1 6 ? -0.873 34.219 12.375 1 97 6 ARG B CA 1
ATOM 1047 C C . ARG B 1 6 ? 0.546 34.25 11.812 1 97 6 ARG B C 1
ATOM 1049 O O . ARG B 1 6 ? 0.969 33.312 11.109 1 97 6 ARG B O 1
ATOM 1056 N N . THR B 1 7 ? 1.246 35.281 12.156 1 97.75 7 THR B N 1
ATOM 1057 C CA . THR B 1 7 ? 2.639 35.375 11.727 1 97.75 7 THR B CA 1
ATOM 1058 C C . THR B 1 7 ? 3.545 34.594 12.695 1 97.75 7 THR B C 1
ATOM 1060 O O . THR B 1 7 ? 3.27 34.531 13.891 1 97.75 7 THR B O 1
ATOM 1063 N N . ILE B 1 8 ? 4.633 34.125 12.117 1 97.38 8 ILE B N 1
ATOM 1064 C CA . ILE B 1 8 ? 5.508 33.219 12.852 1 97.38 8 ILE B CA 1
ATOM 1065 C C . ILE B 1 8 ? 6.121 33.938 14.039 1 97.38 8 ILE B C 1
ATOM 1067 O O . ILE B 1 8 ? 6.477 33.312 15.047 1 97.38 8 ILE B O 1
ATOM 1071 N N . ASP B 1 9 ? 6.156 35.25 14.07 1 95.56 9 ASP B N 1
ATOM 1072 C CA . ASP B 1 9 ? 6.789 36 15.133 1 95.56 9 ASP B CA 1
ATOM 1073 C C . ASP B 1 9 ? 5.797 36.312 16.25 1 95.56 9 ASP B C 1
ATOM 1075 O O . ASP B 1 9 ? 6.168 36.875 17.281 1 95.56 9 ASP B O 1
ATOM 1079 N N . THR B 1 10 ? 4.594 35.875 16 1 95.94 10 THR B N 1
ATOM 1080 C CA . THR B 1 10 ? 3.59 36.094 17.031 1 95.94 10 THR B CA 1
ATOM 1081 C C . THR B 1 10 ? 3.91 35.25 18.281 1 95.94 10 THR B C 1
ATOM 1083 O O . THR B 1 10 ? 4.203 34.062 18.172 1 95.94 10 THR B O 1
ATOM 1086 N N . PRO B 1 11 ? 3.947 35.938 19.438 1 94.12 11 PRO B N 1
ATOM 1087 C CA . PRO B 1 11 ? 4.223 35.156 20.656 1 94.12 11 PRO B CA 1
ATOM 1088 C C . PRO B 1 11 ? 3.197 34.062 20.906 1 94.12 11 PRO B C 1
ATOM 1090 O O . PRO B 1 11 ? 2.029 34.219 20.531 1 94.12 11 PRO B O 1
ATOM 1093 N N . LEU B 1 12 ? 3.598 32.969 21.547 1 91.62 12 LEU B N 1
ATOM 1094 C CA . LEU B 1 12 ? 2.688 31.906 21.938 1 91.62 12 LEU B CA 1
ATOM 1095 C C . LEU B 1 12 ? 1.65 32.406 22.938 1 91.62 12 LEU B C 1
ATOM 1097 O O . LEU B 1 12 ? 1.962 33.25 23.797 1 91.62 12 LEU B O 1
ATOM 1101 N N . ARG B 1 13 ? 0.455 31.938 22.797 1 91.12 13 ARG B N 1
ATOM 1102 C CA . ARG B 1 13 ? -0.597 32.375 23.719 1 91.12 13 ARG B CA 1
ATOM 1103 C C . ARG B 1 13 ? -0.424 31.734 25.094 1 91.12 13 ARG B C 1
ATOM 1105 O O . ARG B 1 13 ? -0.009 30.578 25.188 1 91.12 13 ARG B O 1
ATOM 1112 N N . THR B 1 14 ? -0.653 32.438 26.078 1 91.56 14 THR B N 1
ATOM 1113 C CA . THR B 1 14 ? -0.529 31.984 27.453 1 91.56 14 THR B CA 1
ATOM 1114 C C . THR B 1 14 ? -1.791 32.312 28.25 1 91.56 14 THR B C 1
ATOM 1116 O O . THR B 1 14 ? -2.582 33.156 27.844 1 91.56 14 THR B O 1
ATOM 1119 N N . GLY B 1 15 ? -2.051 31.578 29.328 1 91.75 15 GLY B N 1
ATOM 1120 C CA . GLY B 1 15 ? -3.127 31.875 30.266 1 91.75 15 GLY B CA 1
ATOM 1121 C C . GLY B 1 15 ? -4.492 31.453 29.766 1 91.75 15 GLY B C 1
ATOM 1122 O O . GLY B 1 15 ? -5.516 31.953 30.234 1 91.75 15 GLY B O 1
ATOM 1123 N N . LEU B 1 16 ? -4.52 30.781 28.734 1 92.19 16 LEU B N 1
ATOM 1124 C CA . LEU B 1 16 ? -5.781 30.297 28.172 1 92.19 16 LEU B CA 1
ATOM 1125 C C . LEU B 1 16 ? -6.129 28.922 28.719 1 92.19 16 LEU B C 1
ATOM 1127 O O . LEU B 1 16 ? -5.238 28.125 29.031 1 92.19 16 LEU B O 1
ATOM 1131 N N . THR B 1 17 ? -7.406 28.703 28.875 1 94.25 17 THR B N 1
ATOM 1132 C CA . THR B 1 17 ? -7.883 27.391 29.312 1 94.25 17 THR B CA 1
ATOM 1133 C C . THR B 1 17 ? -7.898 26.406 28.141 1 94.25 17 THR B C 1
ATOM 1135 O O . THR B 1 17 ? -7.785 26.812 26.984 1 94.25 17 THR B O 1
ATOM 1138 N N . ARG B 1 18 ? -8.078 25.125 28.5 1 91.94 18 ARG B N 1
ATOM 1139 C CA . ARG B 1 18 ? -8.195 24.078 27.469 1 91.94 18 ARG B CA 1
ATOM 1140 C C . ARG B 1 18 ? -9.359 24.375 26.531 1 91.94 18 ARG B C 1
ATOM 1142 O O . ARG B 1 18 ? -9.242 24.203 25.312 1 91.94 18 ARG B O 1
ATOM 1149 N N . LYS B 1 19 ? -10.422 24.766 27.094 1 93 19 LYS B N 1
ATOM 1150 C CA . LYS B 1 19 ? -11.609 25.062 26.297 1 93 19 LYS B CA 1
ATOM 1151 C C . LYS B 1 19 ? -11.336 26.188 25.297 1 93 19 LYS B C 1
ATOM 1153 O O . LYS B 1 19 ? -11.727 26.094 24.141 1 93 19 LYS B O 1
ATOM 1158 N N . ASP B 1 20 ? -10.641 27.219 25.797 1 92.44 20 ASP B N 1
ATOM 1159 C CA . ASP B 1 20 ? -10.297 28.344 24.922 1 92.44 20 ASP B CA 1
ATOM 1160 C C . ASP B 1 20 ? -9.398 27.891 23.781 1 92.44 20 ASP B C 1
ATOM 1162 O O . ASP B 1 20 ? -9.539 28.375 22.641 1 92.44 20 ASP B O 1
ATOM 1166 N N . LEU B 1 21 ? -8.539 26.969 24.094 1 92.88 21 LEU B N 1
ATOM 1167 C CA . LEU B 1 21 ? -7.496 26.562 23.156 1 92.88 21 LEU B CA 1
ATOM 1168 C C . LEU B 1 21 ? -8.062 25.656 22.078 1 92.88 21 LEU B C 1
ATOM 1170 O O . LEU B 1 21 ? -7.656 25.75 20.906 1 92.88 21 LEU B O 1
ATOM 1174 N N . TRP B 1 22 ? -9.039 24.875 22.391 1 94 22 TRP B N 1
ATOM 1175 C CA . TRP B 1 22 ? -9.398 23.797 21.484 1 94 22 TRP B CA 1
ATOM 1176 C C . TRP B 1 22 ? -10.797 24.016 20.922 1 94 22 TRP B C 1
ATOM 1178 O O . TRP B 1 22 ? -11.141 23.469 19.875 1 94 22 TRP B O 1
ATOM 1188 N N . GLU B 1 23 ? -11.586 24.859 21.578 1 91 23 GLU B N 1
ATOM 1189 C CA . GLU B 1 23 ? -12.984 25.016 21.172 1 91 23 GLU B CA 1
ATOM 1190 C C . GLU B 1 23 ? -13.273 26.438 20.719 1 91 23 GLU B C 1
ATOM 1192 O O . GLU B 1 23 ? -14.43 26.797 20.5 1 91 23 GLU B O 1
ATOM 1197 N N . GLY B 1 24 ? -12.281 27.156 20.625 1 89.75 24 GLY B N 1
ATOM 1198 C CA . GLY B 1 24 ? -12.469 28.516 20.141 1 89.75 24 GLY B CA 1
ATOM 1199 C C . GLY B 1 24 ? -12.852 28.594 18.688 1 89.75 24 GLY B C 1
ATOM 1200 O O . GLY B 1 24 ? -13.156 27.562 18.062 1 89.75 24 GLY B O 1
ATOM 1201 N N . GLN B 1 25 ? -12.906 29.734 18.141 1 89.56 25 GLN B N 1
ATOM 1202 C CA . GLN B 1 25 ? -13.336 29.984 16.766 1 89.56 25 GLN B CA 1
ATOM 1203 C C . GLN B 1 25 ? -12.383 29.312 15.766 1 89.56 25 GLN B C 1
ATOM 1205 O O . GLN B 1 25 ? -12.805 28.906 14.68 1 89.56 25 GLN B O 1
ATOM 1210 N N . ASP B 1 26 ? -11.109 29.172 16.188 1 93.44 26 ASP B N 1
ATOM 1211 C CA . ASP B 1 26 ? -10.109 28.625 15.281 1 93.44 26 ASP B CA 1
ATOM 1212 C C . ASP B 1 26 ? -10.117 27.094 15.32 1 93.44 26 ASP B C 1
ATOM 1214 O O . ASP B 1 26 ? -9.336 26.453 14.617 1 93.44 26 ASP B O 1
ATOM 1218 N N . LYS B 1 27 ? -10.922 26.594 16.219 1 92.56 27 LYS B N 1
ATOM 1219 C CA . LYS B 1 27 ? -11.141 25.156 16.312 1 92.56 27 LYS B CA 1
ATOM 1220 C C . LYS B 1 27 ? -9.828 24.422 16.609 1 92.56 27 LYS B C 1
ATOM 1222 O O . LYS B 1 27 ? -9.578 23.344 16.078 1 92.56 27 LYS B O 1
ATOM 1227 N N . GLY B 1 28 ? -8.992 25.062 17.344 1 95.88 28 GLY B N 1
ATOM 1228 C CA . GLY B 1 28 ? -7.777 24.438 17.828 1 95.88 28 GLY B CA 1
ATOM 1229 C C . GLY B 1 28 ? -6.609 24.562 16.875 1 95.88 28 GLY B C 1
ATOM 1230 O O . GLY B 1 28 ? -5.508 24.078 17.156 1 95.88 28 GLY B O 1
ATOM 1231 N N . LEU B 1 29 ? -6.777 25.203 15.711 1 97.69 29 LEU B N 1
ATOM 1232 C CA . LEU B 1 29 ? -5.73 25.297 14.703 1 97.69 29 LEU B CA 1
ATOM 1233 C C . LEU B 1 29 ? -4.535 26.094 15.234 1 97.69 29 LEU B C 1
ATOM 1235 O O . LEU B 1 29 ? -3.385 25.719 15 1 97.69 29 LEU B O 1
ATOM 1239 N N . ILE B 1 30 ? -4.77 27.141 15.938 1 97.69 30 ILE B N 1
ATOM 1240 C CA . ILE B 1 30 ? -3.684 27.938 16.484 1 97.69 30 ILE B CA 1
ATOM 1241 C C . ILE B 1 30 ? -2.887 27.109 17.484 1 97.69 30 ILE B C 1
ATOM 1243 O O . ILE B 1 30 ? -1.654 27.141 17.5 1 97.69 30 ILE B O 1
ATOM 1247 N N . LYS B 1 31 ? -3.594 26.375 18.297 1 97.31 31 LYS B N 1
ATOM 1248 C CA . LYS B 1 31 ? -2.904 25.516 19.266 1 97.31 31 LYS B CA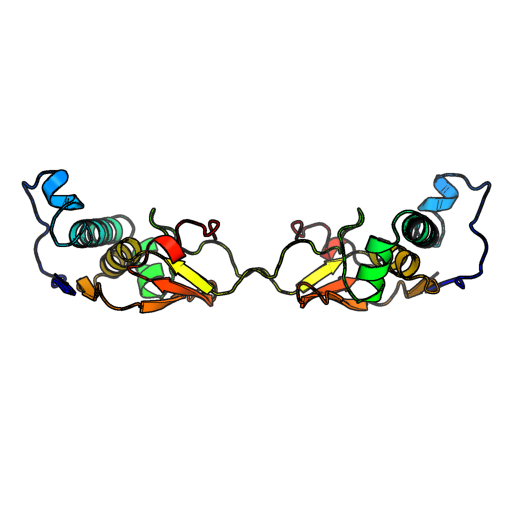 1
ATOM 1249 C C . LYS B 1 31 ? -2.031 24.484 18.562 1 97.31 31 LYS B C 1
ATOM 1251 O O . LYS B 1 31 ? -0.886 24.266 18.969 1 97.31 31 LYS B O 1
ATOM 1256 N N . CYS B 1 32 ? -2.527 23.844 17.547 1 98 32 CYS B N 1
ATOM 1257 C CA . CYS B 1 32 ? -1.755 22.859 16.781 1 98 32 CYS B CA 1
ATOM 1258 C C . CYS B 1 32 ? -0.516 23.5 16.172 1 98 32 CYS B C 1
ATOM 1260 O O . CYS B 1 32 ? 0.559 22.906 16.156 1 98 32 CYS B O 1
ATOM 1262 N N . TRP B 1 33 ? -0.696 24.688 15.625 1 98.44 33 TRP B N 1
ATOM 1263 C CA . TRP B 1 33 ? 0.42 25.438 15.055 1 98.44 33 TRP B CA 1
ATOM 1264 C C . TRP B 1 33 ? 1.472 25.734 16.109 1 98.44 33 TRP B C 1
ATOM 1266 O O . TRP B 1 33 ? 2.67 25.578 15.875 1 98.44 33 TRP B O 1
ATOM 1276 N N . GLU B 1 34 ? 1.066 26.094 17.281 1 98.19 34 GLU B N 1
ATOM 1277 C CA . GLU B 1 34 ? 1.97 26.375 18.406 1 98.19 34 GLU B CA 1
ATOM 1278 C C . GLU B 1 34 ? 2.715 25.109 18.844 1 98.19 34 GLU B C 1
ATOM 1280 O O . GLU B 1 34 ? 3.906 25.172 19.141 1 98.19 34 GLU B O 1
ATOM 1285 N N . ILE B 1 35 ? 2.02 24.031 18.906 1 97.19 35 ILE B N 1
ATOM 1286 C CA . ILE B 1 35 ? 2.654 22.766 19.219 1 97.19 35 ILE B CA 1
ATOM 1287 C C . ILE B 1 35 ? 3.727 22.453 18.172 1 97.19 35 ILE B C 1
ATOM 1289 O O . ILE B 1 35 ? 4.82 22 18.516 1 97.19 35 ILE B O 1
ATOM 1293 N N . GLY B 1 36 ? 3.361 22.719 16.891 1 98.38 36 GLY B N 1
ATOM 1294 C CA . GLY B 1 36 ? 4.348 22.547 15.836 1 98.38 36 GLY B CA 1
ATOM 1295 C C . GLY B 1 36 ? 5.598 23.375 16.031 1 98.38 36 GLY B C 1
ATOM 1296 O O . GLY B 1 36 ? 6.715 22.891 15.859 1 98.38 36 GLY B O 1
ATOM 1297 N N . ARG B 1 37 ? 5.449 24.594 16.438 1 98.06 37 ARG B N 1
ATOM 1298 C CA . ARG B 1 37 ? 6.57 25.484 16.703 1 98.06 37 ARG B CA 1
ATOM 1299 C C . ARG B 1 37 ? 7.438 24.938 17.828 1 98.06 37 ARG B C 1
ATOM 1301 O O . ARG B 1 37 ? 8.672 24.938 17.734 1 98.06 37 ARG B O 1
ATOM 1308 N N . ASP B 1 38 ? 6.797 24.531 18.859 1 97.06 38 ASP B N 1
ATOM 1309 C CA . ASP B 1 38 ? 7.512 23.969 20 1 97.06 38 ASP B CA 1
ATOM 1310 C C . ASP B 1 38 ? 8.281 22.719 19.594 1 97.06 38 ASP B C 1
ATOM 1312 O O . ASP B 1 38 ? 9.453 22.547 19.953 1 97.06 38 ASP B O 1
ATOM 1316 N N . ARG B 1 39 ? 7.633 21.844 18.859 1 97.38 39 ARG B N 1
ATOM 1317 C CA . ARG B 1 39 ? 8.258 20.594 18.406 1 97.38 39 ARG B CA 1
ATOM 1318 C C . ARG B 1 39 ? 9.438 20.875 17.484 1 97.38 39 ARG B C 1
ATOM 1320 O O . ARG B 1 39 ? 10.43 20.156 17.5 1 97.38 39 ARG B O 1
ATOM 1327 N N . ALA B 1 40 ? 9.305 21.953 16.672 1 97.94 40 ALA B N 1
ATOM 1328 C CA . ALA B 1 40 ? 10.414 22.312 15.797 1 97.94 40 ALA B CA 1
ATOM 1329 C C . ALA B 1 40 ? 11.672 22.625 16.594 1 97.94 40 ALA B C 1
ATOM 1331 O O . ALA B 1 40 ? 12.781 22.266 16.203 1 97.94 40 ALA B O 1
ATOM 1332 N N . ALA B 1 41 ? 11.531 23.25 17.688 1 96.38 41 ALA B N 1
ATOM 1333 C CA . ALA B 1 41 ? 12.648 23.609 18.562 1 96.38 41 ALA B CA 1
ATOM 1334 C C . ALA B 1 41 ? 13.219 22.391 19.266 1 96.38 41 ALA B C 1
ATOM 1336 O O . ALA B 1 41 ? 14.43 22.25 19.406 1 96.38 41 ALA B O 1
ATOM 1337 N N . LYS B 1 42 ? 12.375 21.484 19.656 1 97.5 42 LYS B N 1
ATOM 1338 C CA . LYS B 1 42 ? 12.766 20.312 20.438 1 97.5 42 LYS B CA 1
ATOM 1339 C C . LYS B 1 42 ? 13.312 19.203 19.547 1 97.5 42 LYS B C 1
ATOM 1341 O O . LYS B 1 42 ? 14.18 18.438 19.969 1 97.5 42 LYS B O 1
ATOM 1346 N N . PHE B 1 43 ? 12.805 19.156 18.406 1 97.56 43 PHE B N 1
ATOM 1347 C CA . PHE B 1 43 ? 13.172 18.094 17.484 1 97.56 43 PHE B CA 1
ATOM 1348 C C . PHE B 1 43 ? 13.586 18.688 16.141 1 97.56 43 PHE B C 1
ATOM 1350 O O . PHE B 1 43 ? 12.852 18.562 15.156 1 97.56 43 PHE B O 1
ATOM 1357 N N . PRO B 1 44 ? 14.75 19.188 16 1 97.5 44 PRO B N 1
ATOM 1358 C CA . PRO B 1 44 ? 15.203 19.859 14.773 1 97.5 44 PRO B CA 1
ATOM 1359 C C . PRO B 1 44 ? 15.195 18.938 13.555 1 97.5 44 PRO B C 1
ATOM 1361 O O . PRO B 1 44 ? 14.945 19.391 12.438 1 97.5 44 PRO B O 1
ATOM 1364 N N . GLU B 1 45 ? 15.438 17.688 13.766 1 97.12 45 GLU B N 1
ATOM 1365 C CA . GLU B 1 45 ? 15.438 16.75 12.648 1 97.12 45 GLU B CA 1
ATOM 1366 C C . GLU B 1 45 ? 14.039 16.609 12.055 1 97.12 45 GLU B C 1
ATOM 1368 O O . GLU B 1 45 ? 13.875 16.547 10.828 1 97.12 45 GLU B O 1
ATOM 1373 N N . LEU B 1 46 ? 13.109 16.516 12.867 1 96.81 46 LEU B N 1
ATOM 1374 C CA . LEU B 1 46 ? 11.719 16.453 12.422 1 96.81 46 LEU B CA 1
ATOM 1375 C C . LEU B 1 46 ? 11.352 17.703 11.625 1 96.81 46 LEU B C 1
ATOM 1377 O O . LEU B 1 46 ? 10.711 17.609 10.578 1 96.81 46 LEU B O 1
ATOM 1381 N N . ALA B 1 47 ? 11.758 18.844 12.141 1 98.19 47 ALA B N 1
ATOM 1382 C CA . ALA B 1 47 ? 11.492 20.109 11.461 1 98.19 47 ALA B CA 1
ATOM 1383 C C . ALA B 1 47 ? 12.133 20.141 10.078 1 98.19 47 ALA B C 1
ATOM 1385 O O . ALA B 1 47 ? 11.516 20.594 9.109 1 98.19 47 ALA B O 1
ATOM 1386 N N . GLN B 1 48 ? 13.297 19.609 9.992 1 97.88 48 GLN B N 1
ATOM 1387 C CA . GLN B 1 48 ? 14.016 19.578 8.727 1 97.88 48 GLN B CA 1
ATOM 1388 C C . GLN B 1 48 ? 13.305 18.688 7.703 1 97.88 48 GLN B C 1
ATOM 1390 O O . GLN B 1 48 ? 13.227 19.031 6.523 1 97.88 48 GLN B O 1
ATOM 1395 N N . ARG B 1 49 ? 12.781 17.594 8.117 1 96.69 49 ARG B N 1
ATOM 1396 C CA . ARG B 1 49 ? 12.016 16.719 7.238 1 96.69 49 ARG B CA 1
ATOM 1397 C C . ARG B 1 49 ? 10.766 17.422 6.711 1 96.69 49 ARG B C 1
ATOM 1399 O O . ARG B 1 49 ? 10.43 17.297 5.531 1 96.69 49 ARG B O 1
ATOM 1406 N N . CYS B 1 50 ? 10.125 18.125 7.582 1 98.06 50 CYS B N 1
ATOM 1407 C CA . CYS B 1 50 ? 8.938 18.875 7.18 1 98.06 50 CYS B CA 1
ATOM 1408 C C . CYS B 1 50 ? 9.305 19.969 6.184 1 98.06 50 CYS B C 1
ATOM 1410 O O . CYS B 1 50 ? 8.586 20.188 5.207 1 98.06 50 CYS B O 1
ATOM 1412 N N . LEU B 1 51 ? 10.422 20.672 6.402 1 97.88 51 LEU B N 1
ATOM 1413 C CA . LEU B 1 51 ? 10.891 21.703 5.492 1 97.88 51 LEU B CA 1
ATOM 1414 C C . LEU B 1 51 ? 11.203 21.125 4.117 1 97.88 51 LEU B C 1
ATOM 1416 O O . LEU B 1 51 ? 11.008 21.797 3.098 1 97.88 51 LEU B O 1
ATOM 1420 N N . ALA B 1 52 ? 11.633 19.906 4.141 1 97 52 ALA B N 1
ATOM 1421 C CA . ALA B 1 52 ? 11.977 19.219 2.902 1 97 52 ALA B CA 1
ATOM 1422 C C . ALA B 1 52 ? 10.727 18.703 2.191 1 97 52 ALA B C 1
ATOM 1424 O O . ALA B 1 52 ? 10.82 18.109 1.113 1 97 52 ALA B O 1
ATOM 1425 N N . GLY B 1 53 ? 9.609 18.906 2.826 1 97.12 53 GLY B N 1
ATOM 1426 C CA . GLY B 1 53 ? 8.359 18.562 2.172 1 97.12 53 GLY B CA 1
ATOM 1427 C C . GLY B 1 53 ? 7.797 17.234 2.627 1 97.12 53 GLY B C 1
ATOM 1428 O O . GLY B 1 53 ? 6.824 16.734 2.057 1 97.12 53 GLY B O 1
ATOM 1429 N N . GLU B 1 54 ? 8.398 16.609 3.676 1 96.12 54 GLU B N 1
ATOM 1430 C CA . GLU B 1 54 ? 7.855 15.359 4.207 1 96.12 54 GLU B CA 1
ATOM 1431 C C . GLU B 1 54 ? 6.629 15.625 5.082 1 96.12 54 GLU B C 1
ATOM 1433 O O . GLU B 1 54 ? 6.469 16.719 5.613 1 96.12 54 GLU B O 1
ATOM 1438 N N . LEU B 1 55 ? 5.766 14.633 5.184 1 96.69 55 LEU B N 1
ATOM 1439 C CA . LEU B 1 55 ? 4.574 14.68 6.02 1 96.69 55 LEU B CA 1
ATOM 1440 C C . LEU B 1 55 ? 4.609 13.586 7.082 1 96.69 55 LEU B C 1
ATOM 1442 O O . LEU B 1 55 ? 3.811 12.648 7.043 1 96.69 55 LEU B O 1
ATOM 1446 N N . PRO B 1 56 ? 5.422 13.773 8.062 1 95.56 56 PRO B N 1
ATOM 1447 C CA . PRO B 1 56 ? 5.523 12.727 9.086 1 95.56 56 PRO B CA 1
ATOM 1448 C C . PRO B 1 56 ? 4.25 12.586 9.914 1 95.56 56 PRO B C 1
ATOM 1450 O O . PRO B 1 56 ? 3.393 13.469 9.891 1 95.56 56 PRO B O 1
ATOM 1453 N N . VAL B 1 57 ? 4.117 11.445 10.594 1 93.25 57 VAL B N 1
ATOM 1454 C CA . VAL B 1 57 ? 2.998 11.242 11.508 1 93.25 57 VAL B CA 1
ATOM 1455 C C . VAL B 1 57 ? 3.135 12.18 12.711 1 93.25 57 VAL B C 1
ATOM 1457 O O . VAL B 1 57 ? 4.172 12.195 13.375 1 93.25 57 VAL B O 1
ATOM 1460 N N . LEU B 1 58 ? 2.086 12.977 13.039 1 94.56 58 LEU B N 1
ATOM 1461 C CA . LEU B 1 58 ? 2.156 13.984 14.086 1 94.56 58 LEU B CA 1
ATOM 1462 C C . LEU B 1 58 ? 1.013 13.828 15.078 1 94.56 58 LEU B C 1
ATOM 1464 O O . LEU B 1 58 ? 0.724 14.742 15.859 1 94.56 58 LEU B O 1
ATOM 1468 N N . GLY B 1 59 ? 0.266 12.898 15.102 1 89.12 59 GLY B N 1
ATOM 1469 C CA . GLY B 1 59 ? -0.828 12.695 16.031 1 89.12 59 GLY B CA 1
ATOM 1470 C C . GLY B 1 59 ? -2.182 13.062 15.461 1 89.12 59 GLY B C 1
ATOM 1471 O O . GLY B 1 59 ? -3.211 12.883 16.109 1 89.12 59 GLY B O 1
ATOM 1472 N N . TRP B 1 60 ? -2.18 13.664 14.398 1 93.12 60 TRP B N 1
ATOM 1473 C CA . TRP B 1 60 ? -3.389 14 13.648 1 93.12 60 TRP B CA 1
ATOM 1474 C C . TRP B 1 60 ? -3.441 13.242 12.328 1 93.12 60 TRP B C 1
ATOM 1476 O O . TRP B 1 60 ? -2.408 12.812 11.805 1 93.12 60 TRP B O 1
ATOM 1486 N N . LYS B 1 61 ? -4.645 13.094 11.734 1 92.25 61 LYS B N 1
ATOM 1487 C CA . LYS B 1 61 ? -4.781 12.453 10.438 1 92.25 61 LYS B CA 1
ATOM 1488 C C . LYS B 1 61 ? -4.125 13.281 9.336 1 92.25 61 LYS B C 1
ATOM 1490 O O . LYS B 1 61 ? -4.375 14.484 9.227 1 92.25 61 LYS B O 1
ATOM 1495 N N . GLY B 1 62 ? -3.299 12.594 8.594 1 91.62 62 GLY B N 1
ATOM 1496 C CA . GLY B 1 62 ? -2.656 13.289 7.492 1 91.62 62 GLY B CA 1
ATOM 1497 C C . GLY B 1 62 ? -1.218 12.859 7.273 1 91.62 62 GLY B C 1
ATOM 1498 O O . GLY B 1 62 ? -0.681 13 6.172 1 91.62 62 GLY B O 1
ATOM 1499 N N . GLY B 1 63 ? -0.55 12.414 8.297 1 91.56 63 GLY B N 1
ATOM 1500 C CA . GLY B 1 63 ? 0.834 11.984 8.18 1 91.56 63 GLY B CA 1
ATOM 1501 C C . GLY B 1 63 ? 0.999 10.711 7.367 1 91.56 63 GLY B C 1
ATOM 1502 O O . GLY B 1 63 ? 0.031 9.984 7.145 1 91.56 63 GLY B O 1
ATOM 1503 N N . VAL B 1 64 ? 2.217 10.547 6.875 1 85.88 64 VAL B N 1
ATOM 1504 C CA . VAL B 1 64 ? 2.527 9.398 6.027 1 85.88 64 VAL B CA 1
ATOM 1505 C C . VAL B 1 64 ? 3.75 8.664 6.578 1 85.88 64 VAL B C 1
ATOM 1507 O O . VAL B 1 64 ? 4.773 9.289 6.879 1 85.88 64 VAL B O 1
ATOM 1510 N N . ASN B 1 65 ? 3.621 7.469 6.875 1 73.62 65 ASN B N 1
ATOM 1511 C CA . ASN B 1 65 ? 4.77 6.699 7.34 1 73.62 65 ASN B CA 1
ATOM 1512 C C . ASN B 1 65 ? 5.07 5.527 6.406 1 73.62 65 ASN B C 1
ATOM 1514 O O . ASN B 1 65 ? 6.145 4.93 6.484 1 73.62 65 ASN B O 1
ATOM 1518 N N . ARG B 1 66 ? 4.18 5.16 5.629 1 67.12 66 ARG B N 1
ATOM 1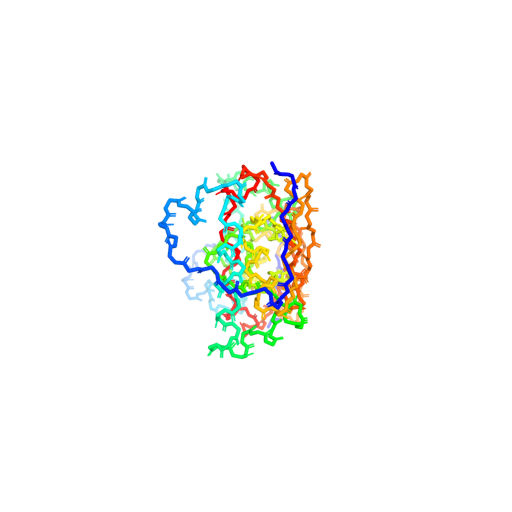519 C CA . ARG B 1 66 ? 4.434 3.98 4.805 1 67.12 66 ARG B CA 1
ATOM 1520 C C . ARG B 1 66 ? 4.707 4.371 3.357 1 67.12 66 ARG B C 1
ATOM 1522 O O . ARG B 1 66 ? 4.141 5.34 2.852 1 67.12 66 ARG B O 1
ATOM 1529 N N . SER B 1 67 ? 5.875 3.787 2.92 1 58.38 67 SER B N 1
ATOM 1530 C CA . SER B 1 67 ? 6.16 3.938 1.497 1 58.38 67 SER B CA 1
ATOM 1531 C C . SER B 1 67 ? 5.055 3.326 0.644 1 58.38 67 SER B C 1
ATOM 1533 O O . SER B 1 67 ? 4.324 2.447 1.104 1 58.38 67 SER B O 1
ATOM 1535 N N . LEU B 1 68 ? 4.793 4.184 -0.412 1 56.59 68 LEU B N 1
ATOM 1536 C CA . LEU B 1 68 ? 3.822 3.689 -1.383 1 56.59 68 LEU B CA 1
ATOM 1537 C C . LEU B 1 68 ? 4.035 2.205 -1.659 1 56.59 68 LEU B C 1
ATOM 1539 O O . LEU B 1 68 ? 5.176 1.749 -1.768 1 56.59 68 LEU B O 1
ATOM 1543 N N . LYS B 1 69 ? 3.035 1.582 -1.353 1 58.62 69 LYS B N 1
ATOM 1544 C CA . LYS B 1 69 ? 3.098 0.154 -1.653 1 58.62 69 LYS B CA 1
ATOM 1545 C C . LYS B 1 69 ? 3.422 -0.084 -3.125 1 58.62 69 LYS B C 1
ATOM 1547 O O . LYS B 1 69 ? 3.002 0.687 -3.99 1 58.62 69 LYS B O 1
ATOM 1552 N N . LYS B 1 70 ? 4.457 -0.775 -3.371 1 65.25 70 LYS B N 1
ATOM 1553 C CA . LYS B 1 70 ? 4.879 -1.205 -4.699 1 65.25 70 LYS B CA 1
ATOM 1554 C C . LYS B 1 70 ? 3.756 -1.95 -5.418 1 65.25 70 LYS B C 1
ATOM 1556 O O . LYS B 1 70 ? 3.023 -2.725 -4.797 1 65.25 70 LYS B O 1
ATOM 1561 N N . ASN B 1 71 ? 3.496 -1.39 -6.68 1 77.62 71 ASN B N 1
ATOM 1562 C CA . ASN B 1 71 ? 2.527 -2.1 -7.508 1 77.62 71 ASN B CA 1
ATOM 1563 C C . ASN B 1 71 ? 3.129 -3.361 -8.117 1 77.62 71 ASN B C 1
ATOM 1565 O O . ASN B 1 71 ? 2.635 -3.863 -9.125 1 77.62 71 ASN B O 1
ATOM 1569 N N . GLU B 1 72 ? 4.246 -3.748 -7.559 1 84.5 72 GLU B N 1
ATOM 1570 C CA . GLU B 1 72 ? 4.879 -4.969 -8.047 1 84.5 72 GLU B CA 1
ATOM 1571 C C . GLU B 1 72 ? 5.352 -5.848 -6.887 1 84.5 72 GLU B C 1
ATOM 1573 O O . GLU B 1 72 ? 5.816 -5.336 -5.867 1 84.5 72 GLU B O 1
ATOM 1578 N N . LYS B 1 73 ? 5.16 -7.035 -7.008 1 86.56 73 LYS B N 1
ATOM 1579 C CA . LYS B 1 73 ? 5.707 -7.996 -6.051 1 86.56 73 LYS B CA 1
ATOM 1580 C C . LYS B 1 73 ? 6.145 -9.281 -6.75 1 86.56 73 LYS B C 1
ATOM 1582 O O . LYS B 1 73 ? 5.945 -9.438 -7.957 1 86.56 73 LYS B O 1
ATOM 1587 N N . PHE B 1 74 ? 6.852 -10.102 -5.984 1 91.06 74 PHE B N 1
ATOM 1588 C CA . PHE B 1 74 ? 7.309 -11.375 -6.52 1 91.06 74 PHE B CA 1
ATOM 1589 C C . PHE B 1 74 ? 6.449 -12.523 -6 1 91.06 74 PHE B C 1
ATOM 1591 O O . PHE B 1 74 ? 5.863 -12.422 -4.918 1 91.06 74 PHE B O 1
ATOM 1598 N N . GLY B 1 75 ? 6.297 -13.531 -6.738 1 95.06 75 GLY B N 1
ATOM 1599 C CA . GLY B 1 75 ? 5.656 -14.789 -6.367 1 95.06 75 GLY B CA 1
ATOM 1600 C C . GLY B 1 75 ? 6.449 -16.016 -6.797 1 95.06 75 GLY B C 1
ATOM 1601 O O . GLY B 1 75 ? 7.465 -15.891 -7.477 1 95.06 75 GLY B O 1
ATOM 1602 N N . CYS B 1 76 ? 6.031 -17.125 -6.285 1 96 76 CYS B N 1
ATOM 1603 C CA . CYS B 1 76 ? 6.746 -18.359 -6.602 1 96 76 CYS B CA 1
ATOM 1604 C C . CYS B 1 76 ? 6.078 -19.094 -7.754 1 96 76 CYS B C 1
ATOM 1606 O O . CYS B 1 76 ? 4.922 -18.828 -8.086 1 96 76 CYS B O 1
ATOM 1608 N N . LEU B 1 77 ? 6.801 -20.047 -8.336 1 97.31 77 LEU B N 1
ATOM 1609 C CA . LEU B 1 77 ? 6.301 -20.781 -9.492 1 97.31 77 LEU B CA 1
ATOM 1610 C C . LEU B 1 77 ? 5.215 -21.766 -9.07 1 97.31 77 LEU B C 1
ATOM 1612 O O . LEU B 1 77 ? 4.348 -22.125 -9.875 1 97.31 77 LEU B O 1
ATOM 1616 N N . LYS B 1 78 ? 5.172 -22.125 -7.801 1 97.19 78 LYS B N 1
ATOM 1617 C CA . LYS B 1 78 ? 4.121 -23.016 -7.309 1 97.19 78 LYS B CA 1
ATOM 1618 C C . LYS B 1 78 ? 2.758 -22.328 -7.355 1 97.19 78 LYS B C 1
ATOM 1620 O O . LYS B 1 78 ? 1.745 -22.953 -7.652 1 97.19 78 LYS B O 1
ATOM 1625 N N . TYR B 1 79 ? 2.805 -21.062 -7.062 1 97.94 79 TYR B N 1
ATOM 1626 C CA . TYR B 1 79 ? 1.577 -20.297 -7.234 1 97.94 79 TYR B CA 1
ATOM 1627 C C . TYR B 1 79 ? 1.109 -20.328 -8.688 1 97.94 79 TYR B C 1
ATOM 1629 O O . TYR B 1 79 ? -0.068 -20.578 -8.961 1 97.94 79 TYR B O 1
ATOM 1637 N N . LEU B 1 80 ? 2.018 -20.047 -9.602 1 98.31 80 LEU B N 1
ATOM 1638 C CA . LEU B 1 80 ? 1.702 -19.984 -11.023 1 98.31 80 LEU B CA 1
ATOM 1639 C C . LEU B 1 80 ? 1.133 -21.312 -11.508 1 98.31 80 LEU B C 1
ATOM 1641 O O . LEU B 1 80 ? 0.158 -21.328 -12.266 1 98.31 80 LEU B O 1
ATOM 1645 N N . ALA B 1 81 ? 1.69 -22.391 -11.047 1 98.5 81 ALA B N 1
ATOM 1646 C CA . ALA B 1 81 ? 1.215 -23.719 -11.414 1 98.5 81 ALA B CA 1
ATOM 1647 C C . ALA B 1 81 ? -0.222 -23.938 -10.953 1 98.5 81 ALA B C 1
ATOM 1649 O O . ALA B 1 81 ? -1.067 -24.391 -11.727 1 98.5 81 ALA B O 1
ATOM 1650 N N . GLN B 1 82 ? -0.469 -23.594 -9.703 1 98.56 82 GLN B N 1
ATOM 1651 C CA . GLN B 1 82 ? -1.816 -23.75 -9.164 1 98.56 82 GLN B CA 1
ATOM 1652 C C . GLN B 1 82 ? -2.812 -22.859 -9.898 1 98.56 82 GLN B C 1
ATOM 1654 O O . GLN B 1 82 ? -3.936 -23.281 -10.188 1 98.56 82 GLN B O 1
ATOM 1659 N N . TRP B 1 83 ? -2.379 -21.703 -10.203 1 98.69 83 TRP B N 1
ATOM 1660 C CA . TRP B 1 83 ? -3.209 -20.75 -10.922 1 98.69 83 TRP B CA 1
ATOM 1661 C C . TRP B 1 83 ? -3.559 -21.266 -12.312 1 98.69 83 TRP B C 1
ATOM 1663 O O . TRP B 1 83 ? -4.703 -21.141 -12.75 1 98.69 83 TRP B O 1
ATOM 1673 N N . GLN B 1 84 ? -2.584 -21.812 -13.039 1 98.69 84 GLN B N 1
ATOM 1674 C CA . GLN B 1 84 ? -2.861 -22.422 -14.328 1 98.69 84 GLN B CA 1
ATOM 1675 C C . GLN B 1 84 ? -3.895 -23.547 -14.195 1 98.69 84 GLN B C 1
ATOM 1677 O O . GLN B 1 84 ? -4.805 -23.656 -15.016 1 98.69 84 GLN B O 1
ATOM 1682 N N . GLY B 1 85 ? -3.768 -24.312 -13.133 1 98.56 85 GLY B N 1
ATOM 1683 C CA . GLY B 1 85 ? -4.746 -25.359 -12.867 1 98.56 85 GLY B CA 1
ATOM 1684 C C . GLY B 1 85 ? -6.145 -24.812 -12.633 1 98.56 85 GLY B C 1
ATOM 1685 O O . GLY B 1 85 ? -7.121 -25.359 -13.156 1 98.56 85 GLY B O 1
ATOM 1686 N N . LEU B 1 86 ? -6.234 -23.812 -11.836 1 98.5 86 LEU B N 1
ATOM 1687 C CA . LEU B 1 86 ? -7.512 -23.172 -11.547 1 98.5 86 LEU B CA 1
ATOM 1688 C C . LEU B 1 86 ? -8.164 -22.656 -12.828 1 98.5 86 LEU B C 1
ATOM 1690 O O . LEU B 1 86 ? -9.391 -22.656 -12.945 1 98.5 86 LEU B O 1
ATOM 1694 N N . ARG B 1 87 ? -7.379 -22.312 -13.82 1 98.56 87 ARG B N 1
ATOM 1695 C CA . ARG B 1 87 ? -7.867 -21.734 -15.062 1 98.56 87 ARG B CA 1
ATOM 1696 C C . ARG B 1 87 ? -8.195 -22.812 -16.078 1 98.56 87 ARG B C 1
ATOM 1698 O O . ARG B 1 87 ? -8.656 -22.516 -17.188 1 98.56 87 ARG B O 1
ATOM 1705 N N . GLY B 1 88 ? -7.902 -24.062 -15.781 1 97.88 88 GLY B N 1
ATOM 1706 C CA . GLY B 1 88 ? -8.133 -25.141 -16.734 1 97.88 88 GLY B CA 1
ATOM 1707 C C . GLY B 1 88 ? -7.145 -25.125 -17.891 1 97.88 88 GLY B C 1
ATOM 1708 O O . GLY B 1 88 ? -7.477 -25.547 -19 1 97.88 88 GLY B O 1
ATOM 1709 N N . GLU B 1 89 ? -5.977 -24.625 -17.641 1 98.31 89 GLU B N 1
ATOM 1710 C CA . GLU B 1 89 ? -4.938 -24.531 -18.656 1 98.31 89 GLU B CA 1
ATOM 1711 C C . GLU B 1 89 ? -3.898 -25.641 -18.484 1 98.31 89 GLU B C 1
ATOM 1713 O O . GLU B 1 89 ? -3.803 -26.25 -17.422 1 98.31 89 GLU B O 1
ATOM 1718 N N . ASP B 1 90 ? -3.162 -25.906 -19.578 1 98.56 90 ASP B N 1
ATOM 1719 C CA . ASP B 1 90 ? -2.002 -26.781 -19.484 1 98.56 90 ASP B CA 1
ATOM 1720 C C . ASP B 1 90 ? -0.981 -26.234 -18.484 1 98.56 90 ASP B C 1
ATOM 1722 O O . ASP B 1 90 ? -0.885 -25.031 -18.297 1 98.56 90 ASP B O 1
ATOM 1726 N N . LEU B 1 91 ? -0.309 -27.172 -17.875 1 98.31 91 LEU B N 1
ATOM 1727 C CA . LEU B 1 91 ? 0.87 -26.781 -17.109 1 98.31 91 LEU B CA 1
ATOM 1728 C C . LEU B 1 91 ? 2.018 -26.406 -18.047 1 98.31 91 LEU B C 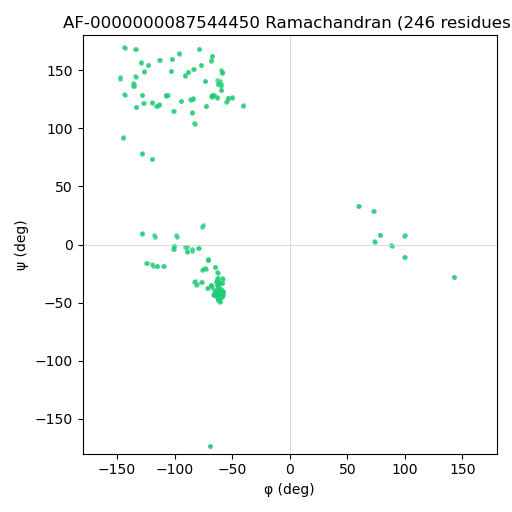1
ATOM 1730 O O . LEU B 1 91 ? 2.387 -27.188 -18.922 1 98.31 91 LEU B O 1
ATOM 1734 N N . ASP B 1 92 ? 2.443 -25.219 -17.938 1 98 92 ASP B N 1
ATOM 1735 C CA . ASP B 1 92 ? 3.512 -24.688 -18.781 1 98 92 ASP B CA 1
ATOM 1736 C C . ASP B 1 92 ? 4.395 -23.719 -18 1 98 92 ASP B C 1
ATOM 1738 O O . ASP B 1 92 ? 4.109 -22.516 -17.953 1 98 92 ASP B O 1
ATOM 1742 N N . ILE B 1 93 ? 5.465 -24.234 -17.406 1 97.44 93 ILE B N 1
ATOM 1743 C CA . ILE B 1 93 ? 6.328 -23.406 -16.578 1 97.44 93 ILE B CA 1
ATOM 1744 C C . ILE B 1 93 ? 7.789 -23.656 -16.938 1 97.44 93 ILE B C 1
ATOM 1746 O O . ILE B 1 93 ? 8.258 -24.797 -16.906 1 97.44 93 ILE B O 1
ATOM 1750 N N . ASP B 1 94 ? 8.438 -22.656 -17.391 1 96 94 ASP B N 1
ATOM 1751 C CA . ASP B 1 94 ? 9.883 -22.656 -17.578 1 96 94 ASP B CA 1
ATOM 1752 C C . ASP B 1 94 ? 10.609 -22.297 -16.297 1 96 94 ASP B C 1
ATOM 1754 O O . ASP B 1 94 ? 10.508 -21.156 -15.82 1 96 94 ASP B O 1
ATOM 1758 N N . LEU B 1 95 ? 11.336 -23.203 -15.727 1 94.25 95 LEU B N 1
ATOM 1759 C CA . LEU B 1 95 ? 11.977 -23.047 -14.422 1 94.25 95 LEU B CA 1
ATOM 1760 C C . LEU B 1 95 ? 13.141 -22.062 -14.508 1 94.25 95 LEU B C 1
ATOM 1762 O O . LEU B 1 95 ? 13.656 -21.609 -13.484 1 94.25 95 LEU B O 1
ATOM 1766 N N . SER B 1 96 ? 13.57 -21.719 -15.711 1 93.38 96 SER B N 1
ATOM 1767 C CA . SER B 1 96 ? 14.727 -20.859 -15.891 1 93.38 96 SER B CA 1
ATOM 1768 C C . SER B 1 96 ? 14.289 -19.422 -16.203 1 93.38 96 SER B C 1
ATOM 1770 O O . SER B 1 96 ? 15.133 -18.531 -16.375 1 93.38 96 SER B O 1
ATOM 1772 N N . GLN B 1 97 ? 12.953 -19.234 -16.281 1 94 97 GLN B N 1
ATOM 1773 C CA . GLN B 1 97 ? 12.469 -17.922 -16.703 1 94 97 GLN B CA 1
ATOM 1774 C C . GLN B 1 97 ? 11.477 -17.359 -15.688 1 94 97 GLN B C 1
ATOM 1776 O O . GLN B 1 97 ? 10.812 -18.109 -14.969 1 94 97 GLN B O 1
ATOM 1781 N N . GLU B 1 98 ? 11.461 -16.078 -15.586 1 96.5 98 GLU B N 1
ATOM 1782 C CA . GLU B 1 98 ? 10.43 -15.375 -14.836 1 96.5 98 GLU B CA 1
ATOM 1783 C C . GLU B 1 98 ? 9.227 -15.062 -15.711 1 96.5 98 GLU B C 1
ATOM 1785 O O . GLU B 1 98 ? 9.352 -14.945 -16.938 1 96.5 98 GLU B O 1
ATOM 1790 N N . ARG B 1 99 ? 8.086 -15.055 -15.07 1 97 99 ARG B N 1
ATOM 1791 C CA . ARG B 1 99 ? 6.852 -14.664 -15.75 1 97 99 ARG B CA 1
ATOM 1792 C C . ARG B 1 99 ? 6.109 -13.586 -14.969 1 97 99 ARG B C 1
ATOM 1794 O O . ARG B 1 99 ? 5.895 -13.727 -13.758 1 97 99 ARG B O 1
ATOM 1801 N N . THR B 1 100 ? 5.773 -12.531 -15.656 1 97.44 100 THR B N 1
ATOM 1802 C CA . THR B 1 100 ? 5.09 -11.422 -15 1 97.44 100 THR B CA 1
ATOM 1803 C C . THR B 1 100 ? 3.625 -11.359 -15.422 1 97.44 100 THR B C 1
ATOM 1805 O O . THR B 1 100 ? 3.309 -11.477 -16.609 1 97.44 100 THR B O 1
ATOM 1808 N N . LEU B 1 101 ? 2.719 -11.297 -14.453 1 96.88 101 LEU B N 1
ATOM 1809 C CA . LEU B 1 101 ? 1.283 -11.125 -14.664 1 96.88 101 LEU B CA 1
ATOM 1810 C C . LEU B 1 101 ? 0.771 -9.898 -13.922 1 96.88 101 LEU B C 1
ATOM 1812 O O . LEU B 1 101 ? 1.359 -9.477 -12.922 1 96.88 101 LEU B O 1
ATOM 1816 N N . THR B 1 102 ? -0.298 -9.32 -14.375 1 94.69 102 THR B N 1
ATOM 1817 C CA . THR B 1 102 ? -0.998 -8.234 -13.703 1 94.69 102 THR B CA 1
ATOM 1818 C C . THR B 1 102 ? -2.377 -8.688 -13.234 1 94.69 102 THR B C 1
ATOM 1820 O O . THR B 1 102 ? -3.18 -9.172 -14.031 1 94.69 102 THR B O 1
ATOM 1823 N N . CYS B 1 103 ? -2.559 -8.594 -11.93 1 94.94 103 CYS B N 1
ATOM 1824 C CA . CYS B 1 103 ? -3.895 -8.906 -11.438 1 94.94 103 CYS B CA 1
ATOM 1825 C C . CYS B 1 103 ? -4.926 -7.926 -11.977 1 94.94 103 CYS B C 1
ATOM 1827 O O . CYS B 1 103 ? -4.805 -6.719 -11.773 1 94.94 103 CYS B O 1
ATOM 1829 N N . THR B 1 104 ? -5.953 -8.469 -12.578 1 92.12 104 THR B N 1
ATOM 1830 C CA . THR B 1 104 ? -6.91 -7.625 -13.281 1 92.12 104 THR B CA 1
ATOM 1831 C C . THR B 1 104 ? -7.695 -6.766 -12.289 1 92.12 104 THR B C 1
ATOM 1833 O O . THR B 1 104 ? -8.008 -5.609 -12.578 1 92.12 104 THR B O 1
ATOM 1836 N N . SER B 1 105 ? -7.961 -7.328 -11.109 1 87.12 105 SER B N 1
ATOM 1837 C CA . SER B 1 105 ? -8.828 -6.637 -10.164 1 87.12 105 SER B CA 1
ATOM 1838 C C . SER B 1 105 ? -8.062 -5.566 -9.391 1 87.12 105 SER B C 1
ATOM 1840 O O . SER B 1 105 ? -8.602 -4.496 -9.109 1 87.12 105 SER B O 1
ATOM 1842 N N . THR B 1 106 ? -6.781 -5.828 -9.102 1 83.69 106 THR B N 1
ATOM 1843 C CA . THR B 1 106 ? -6.031 -4.922 -8.242 1 83.69 106 THR B CA 1
ATOM 1844 C C . THR B 1 106 ? -4.992 -4.145 -9.039 1 83.69 106 THR B C 1
ATOM 1846 O O . THR B 1 106 ? -4.457 -3.141 -8.562 1 83.69 106 THR B O 1
ATOM 1849 N N . LYS B 1 107 ? -4.688 -4.664 -10.203 1 87.12 107 LYS B N 1
ATOM 1850 C CA . LYS B 1 107 ? -3.688 -4.09 -11.094 1 87.12 107 LYS B CA 1
ATOM 1851 C C . LYS B 1 107 ? -2.275 -4.336 -10.57 1 87.12 107 LYS B C 1
ATOM 1853 O O . LYS B 1 107 ? -1.299 -3.871 -11.156 1 87.12 107 LYS B O 1
ATOM 1858 N N . MET B 1 108 ? -2.156 -5.066 -9.445 1 86.38 108 MET B N 1
ATOM 1859 C CA . MET B 1 108 ? -0.85 -5.473 -8.938 1 86.38 108 MET B CA 1
ATOM 1860 C C . MET B 1 108 ? -0.111 -6.328 -9.969 1 86.38 108 MET B C 1
ATOM 1862 O O . MET B 1 108 ? -0.706 -7.207 -10.586 1 86.38 108 MET B O 1
ATOM 1866 N N . ILE B 1 109 ? 1.154 -5.945 -10.148 1 90.94 109 ILE B N 1
ATOM 1867 C CA . ILE B 1 109 ? 2.023 -6.703 -11.039 1 90.94 109 ILE B CA 1
ATOM 1868 C C . ILE B 1 109 ? 2.814 -7.73 -10.234 1 90.94 109 ILE B C 1
ATOM 1870 O O . ILE B 1 109 ? 3.518 -7.379 -9.281 1 90.94 109 ILE B O 1
ATOM 1874 N N . VAL B 1 110 ? 2.695 -8.992 -10.609 1 93.12 110 VAL B N 1
ATOM 1875 C CA . VAL B 1 110 ? 3.389 -10.062 -9.898 1 93.12 110 VAL B CA 1
ATOM 1876 C C . VAL B 1 110 ? 4.34 -10.781 -10.844 1 93.12 110 VAL B C 1
ATOM 1878 O O . VAL B 1 110 ? 3.93 -11.25 -11.914 1 93.12 110 VAL B O 1
ATOM 1881 N N . THR B 1 111 ? 5.609 -10.812 -10.508 1 96.12 111 THR B N 1
ATOM 1882 C CA . THR B 1 111 ? 6.609 -11.57 -11.25 1 96.12 111 THR B CA 1
ATOM 1883 C C . THR B 1 111 ? 6.918 -12.883 -10.547 1 96.12 111 THR B C 1
ATOM 1885 O O . THR B 1 111 ? 7.441 -12.891 -9.43 1 96.12 111 THR B O 1
ATOM 1888 N N . PHE B 1 112 ? 6.566 -13.93 -11.227 1 97.12 112 PHE B N 1
ATOM 1889 C CA . PHE B 1 112 ? 6.836 -15.266 -10.703 1 97.12 112 PHE B CA 1
ATOM 1890 C C . PHE B 1 112 ? 8.242 -15.719 -11.086 1 97.12 112 PHE B C 1
ATOM 1892 O O . PHE B 1 112 ? 8.602 -15.719 -12.258 1 97.12 112 PHE B O 1
ATOM 1899 N N . THR B 1 113 ? 8.992 -16.078 -10.023 1 96.38 113 THR B N 1
ATOM 1900 C CA . THR B 1 113 ? 10.414 -16.312 -10.227 1 96.38 113 THR B CA 1
ATOM 1901 C C . THR B 1 113 ? 10.852 -17.609 -9.539 1 96.38 113 THR B C 1
ATOM 1903 O O . THR B 1 113 ? 10.289 -17.984 -8.508 1 96.38 113 THR B O 1
ATOM 1906 N N . PRO B 1 114 ? 11.797 -18.312 -10.195 1 94 114 PRO B N 1
ATOM 1907 C CA . PRO B 1 114 ? 12.391 -19.453 -9.508 1 94 114 PRO B CA 1
ATOM 1908 C C . PRO B 1 114 ? 13.305 -19.047 -8.359 1 94 114 PRO B C 1
ATOM 1910 O O . PRO B 1 114 ? 13.703 -19.891 -7.547 1 94 114 PRO B O 1
ATOM 1913 N N . ASP B 1 115 ? 13.656 -17.766 -8.266 1 93.31 115 ASP B N 1
ATOM 1914 C CA . ASP B 1 115 ? 14.555 -17.266 -7.238 1 93.31 115 ASP B CA 1
ATOM 1915 C C . ASP B 1 115 ? 13.805 -16.984 -5.938 1 93.31 115 ASP B C 1
ATOM 1917 O O . ASP B 1 115 ? 13.203 -15.914 -5.777 1 93.31 115 ASP B O 1
ATOM 1921 N N . ARG B 1 116 ? 13.969 -17.859 -4.973 1 89.31 116 ARG B N 1
ATOM 1922 C CA . ARG B 1 116 ? 13.234 -17.797 -3.711 1 89.31 116 ARG B CA 1
ATOM 1923 C C . ARG B 1 116 ? 13.586 -16.531 -2.934 1 89.31 116 ARG B C 1
ATOM 1925 O O . ARG B 1 116 ? 12.75 -16 -2.203 1 89.31 116 ARG B O 1
ATOM 1932 N N . ALA B 1 117 ? 14.742 -16.031 -3.008 1 88.69 117 ALA B N 1
ATOM 1933 C CA . ALA B 1 117 ? 15.219 -14.883 -2.242 1 88.69 117 ALA B CA 1
ATOM 1934 C C . ALA B 1 117 ? 14.422 -13.625 -2.578 1 88.69 117 ALA B C 1
ATOM 1936 O O . ALA B 1 117 ? 14.312 -12.711 -1.757 1 88.69 117 ALA B O 1
ATOM 1937 N N . LYS B 1 118 ? 13.836 -13.586 -3.746 1 87.56 118 LYS B N 1
ATOM 1938 C CA . LYS B 1 118 ? 13.125 -12.391 -4.207 1 87.56 118 LYS B CA 1
ATOM 1939 C C . LYS B 1 118 ? 11.781 -12.25 -3.51 1 87.56 118 LYS B C 1
ATOM 1941 O O . LYS B 1 118 ? 11.242 -11.148 -3.396 1 87.56 118 LYS B O 1
ATOM 1946 N N . TYR B 1 119 ? 11.242 -13.391 -2.961 1 86.62 119 TYR B N 1
ATOM 1947 C CA . TYR B 1 119 ? 9.891 -13.219 -2.43 1 86.62 119 TYR B CA 1
ATOM 1948 C C . TYR B 1 119 ? 9.828 -13.641 -0.965 1 86.62 119 TYR B C 1
ATOM 1950 O O . TYR B 1 119 ? 8.828 -13.398 -0.286 1 86.62 119 TYR B O 1
ATOM 1958 N N . VAL B 1 120 ? 10.75 -14.344 -0.451 1 80 120 VAL B N 1
ATOM 1959 C CA . VAL B 1 120 ? 10.727 -14.805 0.934 1 80 120 VAL B CA 1
ATOM 1960 C C . VAL B 1 120 ? 10.641 -13.602 1.874 1 80 120 VAL B C 1
ATOM 1962 O O . VAL B 1 120 ? 9.992 -13.664 2.918 1 80 120 VAL B O 1
ATOM 1965 N N . ASN B 1 121 ? 11.188 -12.469 1.607 1 68.75 121 ASN B N 1
ATOM 1966 C CA . ASN B 1 121 ? 11.203 -11.328 2.52 1 68.75 121 ASN B CA 1
ATOM 1967 C C . ASN B 1 121 ? 10.102 -10.32 2.182 1 68.75 121 ASN B C 1
ATOM 1969 O O . ASN B 1 121 ? 10.062 -9.227 2.74 1 68.75 121 ASN B O 1
ATOM 1973 N N . GLN B 1 122 ? 9.344 -10.766 1.314 1 66.12 122 GLN B N 1
ATOM 1974 C CA . GLN B 1 122 ? 8.281 -9.836 0.931 1 66.12 122 GLN B CA 1
ATOM 1975 C C . GLN B 1 122 ? 7.098 -9.93 1.889 1 66.12 122 GLN B C 1
ATOM 1977 O O . GLN B 1 122 ? 6.715 -11.023 2.303 1 66.12 122 GLN B O 1
ATOM 1982 N N . GLU B 1 123 ? 6.742 -8.859 2.396 1 58.44 123 GLU B N 1
ATOM 1983 C CA . GLU B 1 123 ? 5.539 -8.805 3.225 1 58.44 123 GLU B CA 1
ATOM 1984 C C . GLU B 1 123 ? 4.297 -9.172 2.418 1 58.44 123 GLU B C 1
ATOM 1986 O O . GLU B 1 123 ? 4.238 -8.922 1.213 1 58.44 123 GLU B O 1
ATOM 1991 N N . PRO B 1 124 ? 3.482 -9.969 3.131 1 53.19 124 PRO B N 1
ATOM 1992 C CA . PRO B 1 124 ? 2.246 -10.336 2.434 1 53.19 124 PRO B CA 1
ATOM 1993 C C . PRO B 1 124 ? 1.517 -9.125 1.855 1 53.19 124 PRO B C 1
ATOM 1995 O O . PRO B 1 124 ? 1.48 -8.062 2.482 1 53.19 124 PRO B O 1
ATOM 1998 N N . ALA B 1 125 ? 1.261 -9.203 0.692 1 51.75 125 ALA B N 1
ATOM 1999 C CA . ALA B 1 125 ? 0.48 -8.148 0.048 1 51.75 125 ALA B CA 1
ATOM 2000 C C . ALA B 1 125 ? -0.996 -8.258 0.421 1 51.75 125 ALA B C 1
ATOM 2002 O O . ALA B 1 125 ? -1.526 -9.359 0.575 1 51.75 125 ALA B O 1
#

Radius of gyration: 26.69 Å; Cα contacts (8 Å, |Δi|>4): 493; chains: 2; bounding box: 32×80×51 Å

Organism: NCBI:txid47879

Sequence (250 aa):
MTYVKRTIDTPLRTGLTRKDLWEGQDKGLIKCWEIGRDRAAKFPELAQRCLAGELPVLGWKGGVNRSLKKNEKFGCLKYLAQWQGLRGEDLDIDLSQERTLTCTSTKMIVTFTPDRAKYVNQEPAMTYVKRTIDTPLRTGLTRKDLWEGQDKGLIKCWEIGRDRAAKFPELAQRCLAGELPVLGWKGGVNRSLKKNEKFGCLKYLAQWQGLRGEDLDIDLSQERTLTCTSTKMIVTFTPDRAKYVNQEPA

Foldseek 3Di:
DPDDDDDPPDDDDPDDDPCCQQVPPVNNVSVVVVVVVVCCVVPVPVVVCVVVVAFDDDPDPDHDDDDDDDLEAEDEVVVVQVVCVVVVHDRDDDQCDWDWDADPVSRRIYIYHNDPVRHVPPDDD/DPDDDDDPPDDDDPDDDPCCQQVPPVNNPSVVVVVVVVCCVVPVVVVVCVVVVAFDDDPDPDHDDDDDDDLEAEDEVVVVQVVCVVVVHDRDDDQCDWDWDADPVSRRIYIYHNDPVRHVPPDDD

Nearest PDB structures (foldseek):
  5vq6-assembly2_B  TM=4.305E-01  e=1.818E+00  Homo sapiens
  4kma-assembly1_A  TM=3.936E-01  e=8.558E+00  Drosophila melanogaster
  9epq-assembly1_A  TM=2.428E-01  e=2.546E+00  Homo sapiens
  9epp-assembly1_A  TM=2.596E-01  e=3.565E+00  Homo sapiens
  5vq6-assembly2_B  TM=4.304E-01  e=1.818E+00  Homo sapiens